Protein AF-A0A7D3Y318-F1 (afdb_monomer_lite)

Structure (mmCIF, N/CA/C/O backbone):
data_AF-A0A7D3Y318-F1
#
_entry.id   AF-A0A7D3Y318-F1
#
loop_
_atom_site.group_PDB
_atom_site.id
_atom_site.type_symbol
_atom_site.label_atom_id
_atom_site.label_alt_id
_atom_site.label_comp_id
_atom_site.label_asym_id
_atom_site.label_entity_id
_atom_site.label_seq_id
_atom_site.pdbx_PDB_ins_code
_atom_site.Cartn_x
_atom_site.Cartn_y
_atom_site.Cartn_z
_atom_site.occupancy
_atom_site.B_iso_or_equiv
_atom_site.auth_seq_id
_atom_site.auth_comp_id
_atom_site.auth_asym_id
_atom_site.auth_atom_id
_atom_site.pdbx_PDB_model_num
ATOM 1 N N . MET A 1 1 ? -8.837 -14.513 0.883 1.00 96.88 1 MET A N 1
ATOM 2 C CA . MET A 1 1 ? -8.078 -13.256 0.741 1.00 96.88 1 MET A CA 1
A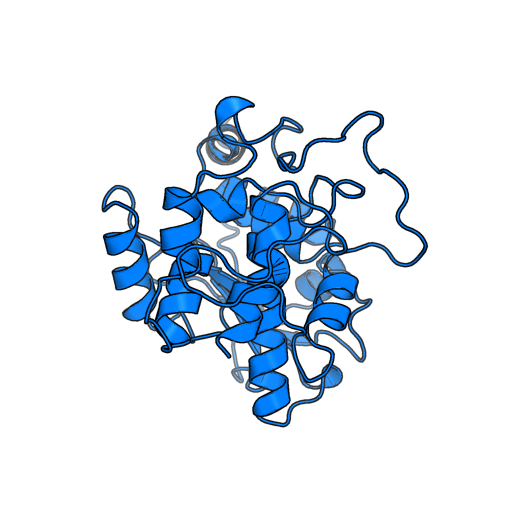TOM 3 C C . MET A 1 1 ? -8.676 -12.146 1.585 1.00 96.88 1 MET A C 1
ATOM 5 O O . MET A 1 1 ? -7.928 -11.521 2.311 1.00 96.88 1 MET A O 1
ATOM 9 N N . VAL A 1 2 ? -10.005 -11.992 1.604 1.00 96.69 2 VAL A N 1
ATOM 10 C CA . VAL A 1 2 ? -10.777 -11.035 2.431 1.00 96.69 2 VAL A CA 1
ATOM 11 C C . VAL A 1 2 ? -10.203 -10.719 3.826 1.00 96.69 2 VAL A C 1
ATOM 13 O O . VAL A 1 2 ? -10.153 -9.552 4.197 1.00 96.69 2 VAL A O 1
ATOM 16 N N . ALA A 1 3 ? -9.758 -11.724 4.593 1.00 95.50 3 ALA A N 1
ATOM 17 C CA . ALA A 1 3 ? -9.183 -11.515 5.927 1.00 95.50 3 ALA A CA 1
ATOM 18 C C . ALA A 1 3 ? -7.988 -10.540 5.933 1.00 95.50 3 ALA A C 1
ATOM 20 O O . ALA A 1 3 ? -7.907 -9.710 6.833 1.00 95.50 3 ALA A O 1
ATOM 21 N N . ALA A 1 4 ? -7.125 -10.569 4.908 1.00 97.75 4 ALA A N 1
ATOM 22 C CA . ALA A 1 4 ? -5.995 -9.646 4.777 1.00 97.75 4 ALA A CA 1
ATOM 23 C C . ALA A 1 4 ? -6.452 -8.178 4.760 1.00 97.75 4 ALA A C 1
ATOM 25 O O . ALA A 1 4 ? -5.876 -7.349 5.446 1.00 97.75 4 ALA A O 1
ATOM 26 N N . PHE A 1 5 ? -7.560 -7.861 4.091 1.00 98.06 5 PHE A N 1
ATOM 27 C CA . PHE A 1 5 ? -8.092 -6.494 4.007 1.00 98.06 5 PHE A CA 1
ATOM 28 C C . PHE A 1 5 ? -8.883 -6.050 5.245 1.00 98.06 5 PHE A C 1
ATOM 30 O O . PHE A 1 5 ? -9.341 -4.913 5.323 1.00 98.06 5 PHE A O 1
ATOM 37 N N . ARG A 1 6 ? -9.101 -6.953 6.209 1.00 96.75 6 ARG A N 1
ATOM 38 C CA . ARG A 1 6 ? -9.945 -6.705 7.387 1.00 96.75 6 ARG A CA 1
ATOM 39 C C . ARG A 1 6 ? -9.223 -6.930 8.719 1.00 96.75 6 ARG A C 1
ATOM 41 O O . ARG A 1 6 ? -9.821 -6.658 9.757 1.00 96.75 6 ARG A O 1
ATOM 48 N N . HIS A 1 7 ? -7.979 -7.412 8.718 1.00 96.31 7 HIS A N 1
ATOM 49 C CA . HIS A 1 7 ? -7.256 -7.819 9.934 1.00 96.31 7 HIS A CA 1
ATOM 50 C C . HIS A 1 7 ? -6.818 -6.659 10.843 1.00 96.31 7 HIS A C 1
ATOM 52 O O . HIS A 1 7 ? -6.656 -6.850 12.043 1.00 96.31 7 HIS A O 1
ATOM 58 N N . ASP A 1 8 ? -6.680 -5.456 10.292 1.00 94.75 8 ASP A N 1
ATOM 59 C CA . ASP A 1 8 ? -6.097 -4.316 11.007 1.00 94.75 8 ASP A CA 1
ATOM 60 C C . ASP A 1 8 ? -7.016 -3.087 11.049 1.00 94.75 8 ASP A C 1
ATOM 62 O O . ASP A 1 8 ? -6.600 -1.967 11.349 1.00 94.75 8 ASP A O 1
ATOM 66 N N . VAL A 1 9 ? -8.317 -3.292 10.826 1.00 95.19 9 VAL A N 1
ATOM 67 C CA . VAL A 1 9 ? -9.339 -2.228 10.851 1.00 95.19 9 VAL A CA 1
ATOM 68 C C . VAL A 1 9 ? -9.363 -1.482 12.191 1.00 95.19 9 VAL A C 1
ATOM 70 O O . VAL A 1 9 ? -9.680 -0.295 12.238 1.00 95.19 9 VAL A O 1
ATOM 73 N N . HIS A 1 10 ? -8.987 -2.135 13.293 1.00 93.38 10 HIS A N 1
ATOM 74 C CA . HIS A 1 10 ? -8.877 -1.489 14.603 1.00 93.38 10 HIS A CA 1
ATOM 75 C C . HIS A 1 10 ? -7.903 -0.297 14.630 1.00 93.38 10 HIS A C 1
ATOM 77 O O . HIS A 1 10 ? -8.136 0.639 15.400 1.00 93.38 10 HIS A O 1
ATOM 83 N N . LYS A 1 11 ? -6.873 -0.281 13.769 1.00 93.69 11 LYS A N 1
ATOM 84 C CA . LYS A 1 11 ? -5.912 0.829 13.660 1.00 93.69 11 LYS A CA 1
ATOM 85 C C . LYS A 1 11 ? -6.563 2.095 13.096 1.00 93.69 11 LYS A C 1
ATOM 87 O O . LYS A 1 11 ? -6.360 3.174 13.648 1.00 93.69 11 LYS A O 1
ATOM 92 N N . LEU A 1 12 ? -7.460 1.957 12.111 1.00 93.31 12 LEU A N 1
ATOM 93 C CA . LEU A 1 12 ? -8.287 3.066 11.596 1.00 93.31 12 LEU A CA 1
ATOM 94 C C . LEU A 1 12 ? -9.171 3.676 12.693 1.00 93.31 12 LEU A C 1
ATOM 96 O O . LEU A 1 12 ? -9.511 4.854 12.665 1.00 93.31 12 LEU A O 1
ATOM 100 N N . ARG A 1 13 ? -9.540 2.863 13.687 1.00 89.62 13 ARG A N 1
ATOM 101 C CA . ARG A 1 13 ? -10.408 3.241 14.807 1.00 89.62 13 ARG A CA 1
ATOM 102 C C . ARG A 1 13 ? -9.644 3.756 16.028 1.00 89.62 13 ARG A C 1
ATOM 104 O O . ARG A 1 13 ? -10.276 4.014 17.050 1.00 89.62 13 ARG A O 1
ATOM 111 N N . GLY A 1 14 ? -8.316 3.882 15.947 1.00 83.75 14 GLY A N 1
ATOM 112 C CA . GLY A 1 14 ? -7.469 4.322 17.061 1.00 83.75 14 GLY A CA 1
ATOM 113 C C . GLY A 1 14 ? -7.473 3.363 18.256 1.00 83.75 14 GLY A C 1
ATOM 114 O O . GLY A 1 14 ? -7.175 3.768 19.378 1.00 83.75 14 GLY A O 1
ATOM 115 N N . LYS A 1 15 ? -7.847 2.096 18.045 1.00 81.19 15 LYS A N 1
ATOM 116 C CA . LYS A 1 15 ? -7.910 1.078 19.099 1.00 81.19 15 LYS A CA 1
ATOM 117 C C . LYS A 1 15 ? -6.635 0.243 19.099 1.00 81.19 15 LYS A C 1
ATOM 119 O O . LYS A 1 15 ? -6.003 0.061 18.066 1.00 81.19 15 LYS A O 1
ATOM 124 N N . ARG A 1 16 ? -6.270 -0.302 20.262 1.00 80.94 16 ARG A N 1
ATOM 125 C CA . ARG A 1 16 ? -5.269 -1.378 20.363 1.00 80.94 16 ARG A CA 1
ATOM 126 C C . ARG A 1 16 ? -5.921 -2.712 20.023 1.00 80.94 16 ARG A C 1
ATOM 128 O O . ARG A 1 16 ? -7.110 -2.884 20.282 1.00 80.94 16 ARG A O 1
ATOM 135 N N . HIS A 1 17 ? -5.135 -3.676 19.549 1.00 78.38 17 HIS A N 1
ATOM 136 C CA . HIS A 1 17 ? -5.641 -4.998 19.172 1.00 78.38 17 HIS A CA 1
ATOM 137 C C . HIS A 1 17 ? -6.433 -5.692 20.299 1.00 78.38 17 HIS A C 1
ATOM 139 O O . HIS A 1 17 ? -7.527 -6.195 20.071 1.00 78.38 17 HIS A O 1
ATOM 145 N N . ALA A 1 18 ? -5.953 -5.633 21.548 1.00 78.31 18 ALA A N 1
ATOM 146 C CA . ALA A 1 18 ? -6.631 -6.238 22.705 1.00 78.31 18 ALA A CA 1
ATOM 147 C C . ALA A 1 18 ? -8.013 -5.629 23.027 1.00 78.31 18 ALA A C 1
ATOM 149 O O . ALA A 1 18 ? -8.815 -6.241 23.729 1.00 78.31 18 ALA A O 1
ATOM 150 N N . SER A 1 19 ? -8.291 -4.426 22.523 1.00 83.44 19 SER A N 1
ATOM 151 C CA . SER A 1 19 ? -9.555 -3.703 22.704 1.00 83.44 19 SER A CA 1
ATOM 152 C C . SER A 1 19 ? -10.283 -3.493 21.373 1.00 83.44 19 SER A C 1
ATOM 154 O O . SER A 1 19 ? -11.176 -2.650 21.286 1.00 83.44 19 SER A O 1
ATOM 156 N N . ALA A 1 20 ? -9.866 -4.209 20.324 1.00 86.75 20 ALA A N 1
ATOM 157 C CA . ALA A 1 20 ? -10.425 -4.095 18.991 1.00 86.75 20 ALA A CA 1
ATOM 158 C C . ALA A 1 20 ? -11.861 -4.621 18.948 1.00 86.75 20 ALA A C 1
ATOM 160 O O . ALA A 1 20 ? -12.178 -5.673 19.510 1.00 86.75 20 ALA A O 1
ATOM 161 N N . ASP A 1 21 ? -12.720 -3.916 18.214 1.00 88.38 21 ASP A N 1
ATOM 162 C CA . ASP A 1 21 ? -14.045 -4.436 17.904 1.00 88.38 21 ASP A CA 1
ATOM 163 C C . ASP A 1 21 ? -13.894 -5.662 17.000 1.00 88.38 21 ASP A C 1
ATOM 165 O O . ASP A 1 21 ? -13.126 -5.654 16.035 1.00 88.38 21 ASP A O 1
ATOM 169 N N . ARG A 1 22 ? -14.639 -6.726 17.303 1.00 92.31 22 ARG A N 1
ATOM 170 C CA . ARG A 1 22 ? -14.673 -7.935 16.464 1.00 92.31 22 ARG A CA 1
ATOM 171 C C . ARG A 1 22 ? -15.520 -7.745 15.208 1.00 92.31 22 ARG A C 1
ATOM 173 O O . ARG A 1 22 ? -15.425 -8.540 14.275 1.00 92.31 22 ARG A O 1
ATOM 180 N N . GLU A 1 23 ? -16.347 -6.706 15.194 1.00 93.50 23 GLU A N 1
ATOM 181 C CA . GLU A 1 23 ? -17.271 -6.396 14.118 1.00 93.50 23 GLU A CA 1
ATOM 182 C C . GLU A 1 23 ? -17.344 -4.886 13.890 1.00 93.50 23 GLU A C 1
ATOM 184 O O . GLU A 1 23 ? -17.416 -4.109 14.841 1.00 93.50 23 GLU A O 1
ATOM 189 N N . VAL A 1 24 ? -17.338 -4.475 12.623 1.00 92.50 24 VAL A N 1
ATOM 190 C CA . VAL A 1 24 ? -17.576 -3.093 12.196 1.00 92.50 24 VAL A CA 1
ATOM 191 C C . VAL A 1 24 ? -18.532 -3.136 11.010 1.00 92.50 24 VAL A C 1
ATOM 193 O O . VAL A 1 24 ? -18.319 -3.903 10.077 1.00 92.50 24 VAL A O 1
ATOM 196 N N . CYS A 1 25 ? -19.600 -2.334 11.034 1.00 91.75 25 CYS A N 1
ATOM 197 C CA . CYS A 1 25 ? -20.604 -2.291 9.960 1.00 91.75 25 CYS A CA 1
ATOM 198 C C . CYS A 1 25 ? -21.229 -3.662 9.616 1.00 91.75 25 CYS A C 1
ATOM 200 O O . CYS A 1 25 ? -21.473 -3.937 8.442 1.00 91.75 25 CYS A O 1
ATOM 202 N N . GLY A 1 26 ? -21.462 -4.539 10.600 1.00 92.00 26 GLY A N 1
ATOM 203 C CA . GLY A 1 26 ? -21.991 -5.886 10.335 1.00 92.00 26 GLY A CA 1
ATOM 204 C C . GLY A 1 26 ? -20.948 -6.886 9.816 1.00 92.00 26 GLY A C 1
ATOM 205 O O . GLY A 1 26 ? -21.291 -8.007 9.448 1.00 92.00 26 GLY A O 1
ATOM 206 N N . VAL A 1 27 ? -19.675 -6.485 9.724 1.00 94.44 27 VAL A N 1
ATOM 207 C CA . VAL A 1 27 ? -18.591 -7.275 9.131 1.00 94.44 27 VAL A CA 1
ATOM 208 C C . VAL A 1 27 ? -17.598 -7.687 10.200 1.00 94.44 27 VAL A C 1
ATOM 210 O O . VAL A 1 27 ? -17.057 -6.837 10.906 1.00 94.44 27 VAL A O 1
ATOM 213 N N . ARG A 1 28 ? -17.292 -8.987 10.276 1.00 94.69 28 ARG A N 1
ATOM 214 C CA . ARG A 1 28 ? -16.197 -9.476 11.120 1.00 94.69 28 ARG A CA 1
ATOM 215 C C . ARG A 1 28 ? -14.862 -8.923 10.632 1.00 94.69 28 ARG A C 1
ATOM 217 O O . ARG A 1 28 ? -14.514 -9.060 9.458 1.00 94.69 28 ARG A O 1
ATOM 224 N N . VAL A 1 29 ? -14.120 -8.332 11.555 1.00 95.75 29 VAL A N 1
ATOM 225 C CA . VAL A 1 29 ? -12.821 -7.697 11.318 1.00 95.75 29 VAL A CA 1
ATOM 226 C C . VAL A 1 29 ? -11.824 -8.151 12.380 1.00 95.75 29 VAL A C 1
ATOM 228 O O . VAL A 1 29 ? -12.182 -8.834 13.339 1.00 95.75 29 VAL A O 1
ATOM 231 N N . ASN A 1 30 ? -10.562 -7.777 12.203 1.00 94.88 30 ASN A N 1
ATOM 232 C CA . ASN A 1 30 ? -9.472 -8.052 13.134 1.00 94.88 30 ASN A CA 1
ATOM 233 C C . ASN A 1 30 ? -9.214 -9.543 13.390 1.00 94.88 30 ASN A C 1
ATOM 235 O O . ASN A 1 30 ? -8.791 -9.946 14.470 1.00 94.88 30 ASN A O 1
ATOM 239 N N . GLN A 1 31 ? -9.487 -10.374 12.383 1.00 92.69 31 GLN A N 1
ATOM 240 C CA . GLN A 1 31 ? -9.166 -11.797 12.410 1.00 92.69 31 GLN A CA 1
ATOM 241 C C . GLN A 1 31 ? -7.710 -12.013 11.999 1.00 92.69 31 GLN A C 1
ATOM 243 O O . GLN A 1 31 ? -7.214 -11.325 11.108 1.00 92.69 31 GLN A O 1
ATOM 248 N N . SER A 1 32 ? -7.057 -13.008 12.597 1.00 93.75 32 SER A N 1
ATOM 249 C CA . SER A 1 32 ? -5.697 -13.395 12.226 1.00 93.75 32 SER A CA 1
ATOM 250 C C . SER A 1 32 ? -5.594 -13.740 10.740 1.00 93.75 32 SER A C 1
ATOM 252 O O . SER A 1 32 ? -6.458 -14.425 10.179 1.00 93.75 32 SER A O 1
ATOM 254 N N . VAL A 1 33 ? -4.509 -13.294 10.114 1.00 97.12 33 VAL A N 1
ATOM 255 C CA . VAL A 1 33 ? -4.196 -13.621 8.723 1.00 97.12 33 VAL A CA 1
ATOM 256 C C . VAL A 1 33 ? -3.426 -14.949 8.676 1.00 97.12 33 VAL A C 1
ATOM 258 O O . VAL A 1 33 ? -2.463 -15.114 9.424 1.00 97.12 33 VAL A O 1
ATOM 261 N N . PRO A 1 34 ? -3.827 -15.920 7.832 1.00 95.75 34 PRO A N 1
ATOM 262 C CA . PRO A 1 34 ? -3.117 -17.194 7.706 1.00 95.75 34 PRO A CA 1
ATOM 263 C C . PRO A 1 34 ? -1.683 -17.060 7.171 1.00 95.75 34 PRO A C 1
ATOM 265 O O . PRO A 1 34 ? -1.292 -16.020 6.645 1.00 95.75 34 PRO A O 1
ATOM 268 N N . CYS A 1 35 ? -0.935 -18.168 7.234 1.00 95.81 35 CYS A N 1
ATOM 269 C CA . CYS A 1 35 ? 0.367 -18.341 6.573 1.00 95.81 35 CYS A CA 1
ATOM 270 C C . CYS A 1 35 ? 1.473 -17.372 7.033 1.00 95.81 35 CYS A C 1
ATOM 272 O O . CYS A 1 35 ? 2.457 -17.216 6.327 1.00 95.81 35 CYS A O 1
ATOM 274 N N . GLY A 1 36 ? 1.319 -16.703 8.182 1.00 96.00 36 GLY A N 1
ATOM 275 C CA . GLY A 1 36 ? 2.330 -15.773 8.703 1.00 96.00 36 GLY A CA 1
ATOM 276 C C . GLY A 1 36 ? 2.449 -14.446 7.941 1.00 96.00 36 GLY A C 1
ATOM 277 O O . GLY A 1 36 ? 3.270 -13.617 8.316 1.00 96.00 36 GLY A O 1
ATOM 278 N N . ALA A 1 37 ? 1.600 -14.202 6.933 1.00 97.56 37 ALA A N 1
ATOM 279 C CA . ALA A 1 37 ? 1.716 -13.057 6.025 1.00 97.56 37 ALA A CA 1
ATOM 280 C C . ALA A 1 37 ? 1.702 -11.688 6.732 1.00 97.56 37 ALA A C 1
ATOM 282 O O . ALA A 1 37 ? 2.412 -10.778 6.317 1.00 97.56 37 ALA A O 1
ATOM 283 N N . ASP A 1 38 ? 0.922 -11.544 7.808 1.00 97.25 38 ASP A N 1
ATOM 284 C CA . ASP A 1 38 ? 0.904 -10.323 8.631 1.00 97.25 38 ASP A CA 1
ATOM 285 C C . ASP A 1 38 ? 2.247 -10.077 9.339 1.00 97.25 38 ASP A C 1
ATOM 287 O O . ASP A 1 38 ? 2.802 -8.980 9.288 1.00 97.25 38 ASP A O 1
ATOM 291 N N . GLY A 1 39 ? 2.831 -11.131 9.917 1.00 95.31 39 GLY A N 1
ATOM 292 C CA . GLY A 1 39 ? 4.139 -11.059 10.566 1.00 95.31 39 GLY A CA 1
ATOM 293 C C . GLY A 1 39 ? 5.252 -10.680 9.590 1.00 95.31 39 GLY A C 1
ATOM 294 O O . GLY A 1 39 ? 6.026 -9.766 9.868 1.00 95.31 39 GLY A O 1
ATOM 295 N N . ASP A 1 40 ? 5.296 -11.320 8.423 1.00 96.38 40 ASP A N 1
ATOM 296 C CA . ASP A 1 40 ? 6.312 -11.032 7.405 1.00 96.38 40 ASP A CA 1
ATOM 297 C C . ASP A 1 40 ? 6.172 -9.609 6.836 1.00 96.38 40 ASP A C 1
ATOM 299 O O . ASP A 1 40 ? 7.172 -8.906 6.666 1.00 96.38 40 ASP A O 1
ATOM 303 N N . ALA A 1 41 ? 4.943 -9.130 6.608 1.00 96.19 41 ALA A N 1
ATOM 304 C CA . ALA A 1 41 ? 4.698 -7.749 6.183 1.00 96.19 41 ALA A CA 1
ATOM 305 C C . ALA A 1 41 ? 5.108 -6.723 7.252 1.00 96.19 41 ALA A C 1
ATOM 307 O O . ALA A 1 41 ? 5.659 -5.666 6.918 1.00 96.19 41 ALA A O 1
ATOM 308 N N . ALA A 1 42 ? 4.889 -7.040 8.532 1.00 93.75 42 ALA A N 1
ATOM 309 C CA . ALA A 1 42 ? 5.343 -6.206 9.636 1.00 93.75 42 ALA A CA 1
ATOM 310 C C . ALA A 1 42 ? 6.877 -6.120 9.668 1.00 93.75 42 ALA A C 1
ATOM 312 O O . ALA A 1 42 ? 7.415 -5.028 9.843 1.00 93.75 42 ALA A O 1
ATOM 313 N N . VAL A 1 43 ? 7.592 -7.227 9.431 1.00 93.62 43 VAL A N 1
ATOM 314 C CA . VAL A 1 43 ? 9.066 -7.229 9.351 1.00 93.62 43 VAL A CA 1
ATOM 315 C C . VAL A 1 43 ? 9.570 -6.435 8.135 1.00 93.62 43 VAL A C 1
ATOM 317 O O . VAL A 1 43 ? 10.529 -5.680 8.272 1.00 93.62 43 VAL A O 1
ATOM 320 N N . LEU A 1 44 ? 8.891 -6.495 6.983 1.00 93.62 44 LEU A N 1
ATOM 321 C CA . LEU A 1 44 ? 9.213 -5.646 5.819 1.00 93.62 44 LEU A CA 1
ATOM 322 C C . LEU A 1 44 ? 9.044 -4.141 6.100 1.00 93.62 44 LEU A C 1
ATOM 324 O O . LEU A 1 44 ? 9.691 -3.294 5.474 1.00 93.62 44 LEU A O 1
ATOM 328 N N . SER A 1 45 ? 8.130 -3.788 7.003 1.00 88.69 45 SER A N 1
ATOM 329 C CA . SER A 1 45 ? 7.740 -2.400 7.266 1.00 88.69 45 SER A CA 1
ATOM 330 C C . SER A 1 45 ? 8.394 -1.788 8.500 1.00 88.69 45 SER A C 1
ATOM 332 O O . SER A 1 45 ? 8.370 -0.561 8.641 1.00 88.69 45 SER A O 1
ATOM 334 N N . ARG A 1 46 ? 8.982 -2.592 9.386 1.00 84.06 46 ARG A N 1
ATOM 335 C CA . ARG A 1 46 ? 9.489 -2.137 10.684 1.00 84.06 46 ARG A CA 1
ATOM 336 C C . ARG A 1 46 ? 10.972 -2.483 10.857 1.00 84.06 46 ARG A C 1
ATOM 338 O O . ARG A 1 46 ? 11.424 -3.513 10.368 1.00 84.06 46 ARG A O 1
ATOM 345 N N . PRO A 1 47 ? 11.750 -1.644 11.563 1.00 69.56 47 PRO A N 1
ATOM 346 C CA . PRO A 1 47 ? 13.096 -2.013 11.986 1.00 69.56 47 PRO A CA 1
ATOM 347 C C . PRO A 1 47 ? 13.082 -3.292 12.835 1.00 69.56 47 PRO A C 1
ATOM 349 O O . PRO A 1 47 ? 12.133 -3.539 13.577 1.00 69.56 47 PRO A O 1
ATOM 352 N N . SER A 1 48 ? 14.154 -4.079 12.761 1.00 64.12 48 SER A N 1
ATOM 353 C CA . SER A 1 48 ? 14.370 -5.215 13.661 1.00 64.12 48 SER A CA 1
ATOM 354 C C . SER A 1 48 ? 14.562 -4.747 15.107 1.00 64.12 48 SER A C 1
ATOM 356 O O . SER A 1 48 ? 15.294 -3.783 15.330 1.00 64.12 48 SER A O 1
ATOM 358 N N . GLY A 1 49 ? 14.013 -5.488 16.072 1.00 61.91 49 GLY A N 1
ATOM 359 C CA . GLY A 1 49 ? 14.163 -5.221 17.508 1.00 61.91 49 GLY A CA 1
ATOM 360 C C . GLY A 1 49 ? 12.872 -4.732 18.167 1.00 61.91 49 GLY A C 1
ATOM 361 O O . GLY A 1 49 ? 11.811 -4.720 17.542 1.00 61.91 49 GLY A O 1
ATOM 362 N N . GLU A 1 50 ? 12.963 -4.357 19.444 1.00 58.09 50 GLU A N 1
ATOM 363 C CA . GLU A 1 50 ? 11.841 -3.750 20.165 1.00 58.09 50 GLU A CA 1
ATOM 364 C C . GLU A 1 50 ? 11.477 -2.392 19.537 1.00 58.09 50 GLU A C 1
ATOM 366 O O . GLU A 1 50 ? 12.380 -1.616 19.208 1.00 58.09 50 GLU A O 1
ATOM 371 N N . PRO A 1 51 ? 10.183 -2.072 19.349 1.00 66.31 51 PRO A N 1
ATOM 372 C CA . PRO A 1 51 ? 9.781 -0.795 18.774 1.00 66.31 51 PRO A CA 1
ATOM 373 C C . PRO A 1 51 ? 10.192 0.385 19.667 1.00 66.31 51 PRO A C 1
ATOM 375 O O . PRO A 1 51 ? 9.556 0.669 20.682 1.00 66.31 51 PRO A O 1
ATOM 378 N N . GLU A 1 52 ? 11.223 1.121 19.260 1.00 63.81 52 GLU A N 1
ATOM 379 C CA . GLU A 1 52 ? 11.551 2.423 19.839 1.00 63.81 52 GLU A CA 1
ATOM 380 C C . GLU A 1 52 ? 10.769 3.525 19.118 1.00 63.81 52 GLU A C 1
ATOM 382 O O . GLU A 1 52 ? 10.645 3.526 17.891 1.00 63.81 52 GLU A O 1
ATOM 387 N N . GLN A 1 53 ? 10.216 4.470 19.881 1.00 72.94 53 GLN A N 1
ATOM 388 C CA . GLN A 1 53 ? 9.478 5.592 19.312 1.00 72.94 53 GLN A CA 1
ATOM 389 C C . GLN A 1 53 ? 10.435 6.479 18.505 1.00 72.94 53 GLN A C 1
ATOM 391 O O . GLN A 1 53 ? 11.283 7.163 19.074 1.00 72.94 53 GLN A O 1
ATOM 396 N N . THR A 1 54 ? 10.286 6.499 17.179 1.00 76.25 54 THR A N 1
ATOM 397 C CA . THR A 1 54 ? 11.226 7.218 16.302 1.00 76.25 54 THR A CA 1
ATOM 398 C C . THR A 1 54 ? 10.999 8.728 16.272 1.00 76.25 54 THR A C 1
ATOM 400 O O . THR A 1 54 ? 11.884 9.472 15.856 1.00 76.25 54 THR A O 1
ATOM 403 N N . VAL A 1 55 ? 9.836 9.196 16.741 1.00 77.94 55 VAL A N 1
ATOM 404 C CA . VAL A 1 55 ? 9.519 10.620 16.910 1.00 77.94 55 VAL A CA 1
ATOM 405 C C . VAL A 1 55 ? 8.936 10.842 18.298 1.00 77.94 55 VAL A C 1
ATOM 407 O O . VAL A 1 55 ? 7.813 10.422 18.587 1.00 77.94 55 VAL A O 1
ATOM 410 N N . ALA A 1 56 ? 9.701 11.515 19.158 1.00 78.12 56 ALA A N 1
ATOM 411 C CA . ALA A 1 56 ? 9.284 11.818 20.522 1.00 78.12 56 ALA A CA 1
ATOM 412 C C . ALA A 1 56 ? 7.923 12.533 20.541 1.00 78.12 56 ALA A C 1
ATOM 414 O O . ALA A 1 56 ? 7.669 13.438 19.747 1.00 78.12 56 ALA A O 1
ATOM 415 N N . ASN A 1 57 ? 7.056 12.135 21.474 1.00 77.31 57 ASN A N 1
ATOM 416 C CA . ASN A 1 57 ? 5.715 12.695 21.689 1.00 77.31 57 ASN A CA 1
ATOM 417 C C . ASN A 1 57 ? 4.699 12.465 20.553 1.00 77.31 57 ASN A C 1
ATOM 419 O O . ASN A 1 57 ? 3.554 12.902 20.673 1.00 77.31 57 ASN A O 1
ATOM 423 N N . HIS A 1 58 ? 5.050 11.736 19.486 1.00 83.25 58 HIS A N 1
ATOM 424 C CA . HIS A 1 58 ? 4.068 11.330 18.487 1.00 83.25 58 HIS A CA 1
ATOM 425 C C . HIS A 1 58 ? 3.238 10.148 18.999 1.00 83.25 58 HIS A C 1
ATOM 427 O O . HIS A 1 58 ? 3.691 9.005 18.992 1.00 83.25 58 HIS A O 1
ATOM 433 N N . VAL A 1 59 ? 2.002 10.416 19.419 1.00 84.06 59 VAL A N 1
ATOM 434 C CA . VAL A 1 59 ? 1.076 9.400 19.960 1.00 84.06 59 VAL A CA 1
ATOM 435 C C . VAL A 1 59 ? -0.184 9.208 19.109 1.00 84.06 59 VAL A C 1
ATOM 437 O O . VAL A 1 59 ? -1.069 8.439 19.475 1.00 84.06 59 VAL A O 1
ATOM 440 N N . SER A 1 60 ? -0.272 9.904 17.972 1.00 88.19 60 SER A N 1
ATOM 441 C CA . SER A 1 60 ? -1.425 9.842 17.071 1.00 88.19 60 SER A CA 1
ATOM 442 C C . SER A 1 60 ? -1.383 8.597 16.168 1.00 88.19 60 SER A C 1
ATOM 444 O O . SER A 1 60 ? -0.302 8.187 15.746 1.00 88.19 60 SER A O 1
ATOM 446 N N . PRO A 1 61 ? -2.534 8.005 15.803 1.00 91.38 61 PRO A N 1
ATOM 447 C CA . PRO A 1 61 ? -2.633 7.054 14.691 1.00 91.38 61 PRO A CA 1
ATOM 448 C C . PRO A 1 61 ? -2.421 7.702 13.313 1.00 91.38 61 PRO A C 1
ATOM 450 O O . PRO A 1 61 ? -2.202 6.995 12.331 1.00 91.38 61 PRO A O 1
ATOM 453 N N . ALA A 1 62 ? -2.496 9.033 13.223 1.00 93.50 62 ALA A N 1
ATOM 454 C CA . ALA A 1 62 ? -2.207 9.757 11.993 1.00 93.50 62 ALA A CA 1
ATOM 455 C C . ALA A 1 62 ? -0.738 9.567 11.592 1.00 93.50 62 ALA A C 1
ATOM 457 O O . ALA A 1 62 ? 0.160 9.567 12.434 1.00 93.50 62 ALA A O 1
ATOM 458 N N . ARG A 1 63 ? -0.479 9.396 10.301 1.00 94.69 63 ARG A N 1
ATOM 459 C CA . ARG A 1 63 ? 0.872 9.258 9.760 1.00 94.69 63 ARG A CA 1
ATOM 460 C C . ARG A 1 63 ? 1.563 10.619 9.643 1.00 94.69 63 ARG A C 1
ATOM 462 O O . ARG A 1 63 ? 0.916 11.633 9.382 1.00 94.69 63 ARG A O 1
ATOM 469 N N . LEU A 1 64 ? 2.888 10.622 9.750 1.00 94.75 64 LEU A N 1
ATOM 470 C CA . LEU A 1 64 ? 3.733 11.729 9.307 1.00 94.75 64 LEU A CA 1
ATOM 471 C C . LEU A 1 64 ? 4.163 11.534 7.848 1.00 94.75 64 LEU A C 1
ATOM 473 O O . LEU A 1 64 ? 4.596 10.448 7.445 1.00 94.75 64 LEU A O 1
ATOM 477 N N . SER A 1 65 ? 4.098 12.594 7.043 1.00 94.12 65 SER A N 1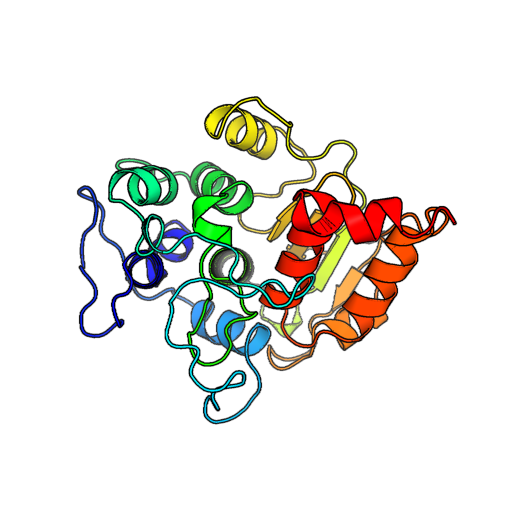
ATOM 478 C CA . SER A 1 65 ? 4.674 12.563 5.699 1.00 94.12 65 SER A CA 1
ATOM 479 C C . SER A 1 65 ? 6.195 12.559 5.771 1.00 94.12 65 SER A C 1
ATOM 481 O O . SER A 1 65 ? 6.789 13.388 6.454 1.00 94.12 65 SER A O 1
ATOM 483 N N . LEU A 1 66 ? 6.844 11.673 5.013 1.00 92.56 66 LEU A N 1
ATOM 484 C CA . LEU A 1 66 ? 8.296 11.737 4.839 1.00 92.56 66 LEU A CA 1
ATOM 485 C C . LEU A 1 66 ? 8.712 12.945 3.976 1.00 92.56 66 LEU A C 1
ATOM 487 O O . LEU A 1 66 ? 9.860 13.372 4.036 1.00 92.56 66 LEU A O 1
ATOM 491 N N . VAL A 1 67 ? 7.784 13.511 3.193 1.00 93.00 67 VAL A N 1
ATOM 492 C CA . VAL A 1 67 ? 8.034 14.681 2.339 1.00 93.00 67 VAL A CA 1
ATOM 493 C C . VAL A 1 67 ? 8.116 15.960 3.170 1.00 93.00 67 VAL A C 1
ATOM 495 O O . VAL A 1 67 ? 9.031 16.756 2.982 1.00 93.00 67 VAL A O 1
ATOM 498 N N . THR A 1 68 ? 7.167 16.164 4.087 1.00 91.19 68 THR A N 1
ATOM 499 C CA . THR A 1 68 ? 7.033 17.424 4.841 1.00 91.19 68 THR A CA 1
ATOM 500 C C . THR A 1 68 ? 7.396 17.303 6.319 1.00 91.19 68 THR A C 1
ATOM 502 O O . THR A 1 68 ? 7.598 18.315 6.982 1.00 91.19 68 THR A O 1
ATOM 505 N N . GLY A 1 69 ? 7.440 16.085 6.864 1.00 90.62 69 GLY A N 1
ATOM 506 C CA . GLY A 1 69 ? 7.557 15.827 8.301 1.00 90.62 69 GLY A CA 1
ATOM 507 C C . GLY A 1 69 ? 6.278 16.101 9.101 1.00 90.62 69 GLY A C 1
ATOM 508 O O . GLY A 1 69 ? 6.264 15.849 10.303 1.00 90.62 69 GLY A O 1
ATOM 509 N N . ALA A 1 70 ? 5.213 16.598 8.464 1.00 91.50 70 ALA A N 1
ATOM 510 C CA . ALA A 1 70 ? 3.965 16.970 9.123 1.00 91.50 70 ALA A CA 1
ATOM 511 C C . ALA A 1 70 ? 2.954 15.816 9.153 1.00 91.50 70 ALA A C 1
ATOM 513 O O . ALA A 1 70 ? 2.993 14.910 8.314 1.00 91.50 70 ALA A O 1
ATOM 514 N N . THR A 1 71 ? 2.022 15.879 10.104 1.00 92.12 71 THR A N 1
ATOM 515 C CA . THR A 1 71 ? 0.854 14.995 10.152 1.00 92.12 71 THR A CA 1
ATOM 516 C C . THR A 1 71 ? 0.006 15.180 8.899 1.00 92.12 71 THR A C 1
ATOM 518 O O . THR A 1 71 ? -0.275 16.308 8.506 1.00 92.12 71 THR A O 1
ATOM 521 N N . VAL A 1 72 ? -0.392 14.075 8.265 1.00 91.94 72 VAL A N 1
ATOM 522 C CA . VAL A 1 72 ? -1.105 14.107 6.972 1.00 91.94 72 VAL A CA 1
ATOM 523 C C . VAL A 1 72 ? -2.621 14.247 7.082 1.00 91.94 72 VAL A C 1
ATOM 525 O O . VAL A 1 72 ? -3.285 14.364 6.057 1.00 91.94 72 VAL A O 1
ATOM 528 N N . ALA A 1 73 ? -3.161 14.171 8.295 1.00 90.56 73 ALA A N 1
ATOM 529 C CA . ALA A 1 73 ? -4.589 14.207 8.568 1.00 90.56 73 ALA A CA 1
ATOM 530 C C . ALA A 1 73 ? -4.890 15.215 9.672 1.00 90.56 73 ALA A C 1
ATOM 532 O O . ALA A 1 73 ? -4.118 15.346 10.632 1.00 90.56 73 ALA A O 1
ATOM 533 N N . ASP A 1 74 ? -6.031 15.881 9.549 1.00 89.31 74 ASP A N 1
ATOM 534 C CA . ASP A 1 74 ? -6.505 16.787 10.582 1.00 89.31 74 ASP A CA 1
ATOM 535 C C . ASP A 1 74 ? -6.970 15.999 11.818 1.00 89.31 74 ASP A C 1
ATOM 537 O O . ASP A 1 74 ? -7.435 14.860 11.702 1.00 89.31 74 ASP A O 1
ATOM 541 N N . PRO A 1 75 ? -6.918 16.588 13.030 1.00 84.06 75 PRO A N 1
ATOM 542 C CA . PRO A 1 75 ? -7.343 15.902 14.252 1.00 84.06 75 PRO A CA 1
ATOM 543 C C . PRO A 1 75 ? -8.785 15.369 14.215 1.00 84.06 75 PRO A C 1
ATOM 545 O O . PRO A 1 75 ? -9.093 14.406 14.907 1.00 84.06 75 PRO A O 1
ATOM 548 N N . GLY A 1 76 ? -9.670 15.981 13.418 1.00 86.25 76 GLY A N 1
ATOM 549 C CA . GLY A 1 76 ? -11.059 15.538 13.249 1.00 86.25 76 GLY A CA 1
ATOM 550 C C . GLY A 1 76 ? -11.234 14.308 12.350 1.00 86.25 76 GLY A C 1
ATOM 551 O O . GLY A 1 76 ? -12.298 13.697 12.370 1.00 86.25 76 GLY A O 1
ATOM 552 N N . GLU A 1 77 ? -10.209 13.928 11.585 1.00 89.25 77 GLU A N 1
ATOM 553 C CA . GLU A 1 77 ? -10.237 12.782 10.664 1.00 89.25 77 GLU A CA 1
ATOM 554 C C . GLU A 1 77 ? -9.693 11.492 11.304 1.00 89.25 77 GLU A C 1
ATOM 556 O O . GLU A 1 77 ? -9.705 10.424 10.683 1.00 89.25 77 GLU A O 1
ATOM 561 N N . VAL A 1 78 ? -9.185 11.584 12.540 1.00 89.50 78 VAL A N 1
ATOM 562 C CA . VAL A 1 78 ? -8.541 10.482 13.261 1.00 89.50 78 VAL A CA 1
ATOM 563 C C . VAL A 1 78 ? -9.140 10.361 14.668 1.00 89.50 78 VAL A C 1
ATOM 565 O O . VAL A 1 78 ? -8.962 11.260 15.487 1.00 89.50 78 VAL A O 1
ATOM 568 N N . PRO A 1 79 ? -9.802 9.238 15.008 1.00 92.56 79 PRO A N 1
ATOM 569 C CA . PRO A 1 79 ? -9.968 8.019 14.209 1.00 92.56 79 PRO A CA 1
ATOM 570 C C . PRO A 1 79 ? -10.948 8.178 13.035 1.00 92.56 79 PRO A C 1
ATOM 572 O O . PRO A 1 79 ? -11.820 9.041 13.057 1.00 92.56 79 PRO A O 1
ATOM 575 N N . ALA A 1 80 ? -10.843 7.285 12.048 1.00 93.69 80 ALA A N 1
ATOM 576 C CA . ALA A 1 80 ? -11.724 7.269 10.883 1.00 93.69 80 ALA A CA 1
ATOM 577 C C . ALA A 1 80 ? -13.194 7.081 11.289 1.00 93.69 80 ALA A C 1
ATOM 579 O O . ALA A 1 80 ? -13.524 6.291 12.194 1.00 93.69 80 ALA A O 1
ATOM 580 N N . SER A 1 81 ? -14.092 7.758 10.569 1.00 93.19 81 SER A N 1
ATOM 581 C CA . SER A 1 81 ? -15.529 7.619 10.782 1.00 93.19 81 SER A CA 1
ATOM 582 C C . SER A 1 81 ? -16.009 6.203 10.436 1.00 93.19 81 SER A C 1
ATOM 584 O O . SER A 1 81 ? -15.306 5.394 9.829 1.00 93.19 81 SER A O 1
ATOM 586 N N . VAL A 1 82 ? -17.223 5.849 10.867 1.00 91.44 82 VAL A N 1
ATOM 587 C CA . VAL A 1 82 ? -17.810 4.543 10.508 1.00 91.44 82 VAL A CA 1
ATOM 588 C C . VAL A 1 82 ? -18.028 4.439 8.995 1.00 91.44 82 VAL A C 1
ATOM 590 O O . VAL A 1 82 ? -17.864 3.355 8.441 1.00 91.44 82 VAL A O 1
ATOM 593 N N . GLU A 1 83 ? -18.357 5.551 8.336 1.00 91.25 83 GLU A N 1
ATOM 594 C CA . GLU A 1 83 ? -18.596 5.586 6.892 1.00 91.25 83 GLU A CA 1
ATOM 595 C C . GLU A 1 83 ? -17.292 5.413 6.103 1.00 91.25 83 GLU A C 1
ATOM 597 O O . GLU A 1 83 ? -17.233 4.577 5.205 1.00 91.25 83 GLU A O 1
ATOM 602 N N . ASP A 1 84 ? -16.210 6.069 6.532 1.00 92.62 84 ASP A N 1
ATOM 603 C CA . ASP A 1 84 ? -14.878 5.886 5.935 1.00 92.62 84 ASP A CA 1
ATOM 604 C C . ASP A 1 84 ? -14.431 4.417 5.988 1.00 92.62 84 ASP A C 1
ATOM 606 O O . ASP A 1 84 ? -13.938 3.844 5.015 1.00 92.62 84 ASP A O 1
ATOM 610 N N . VAL A 1 85 ? -14.637 3.768 7.139 1.00 94.31 85 VAL A N 1
ATOM 611 C CA . VAL A 1 85 ? -14.292 2.351 7.311 1.00 94.31 85 VAL A CA 1
ATOM 612 C C . VAL A 1 85 ? -15.229 1.447 6.510 1.00 94.31 85 VAL A C 1
ATOM 614 O O . VAL A 1 85 ? -14.793 0.402 6.022 1.00 94.31 85 VAL A O 1
ATOM 617 N N . ARG A 1 86 ? -16.505 1.827 6.344 1.00 94.38 86 ARG A N 1
ATOM 618 C CA . ARG A 1 86 ? -17.491 1.057 5.575 1.00 94.38 86 ARG A CA 1
ATOM 619 C C . ARG A 1 86 ? -17.047 0.860 4.127 1.00 94.38 86 ARG A C 1
ATOM 621 O O . ARG A 1 86 ? -17.213 -0.255 3.635 1.00 94.38 86 ARG A O 1
ATOM 628 N N . GLY A 1 87 ? -16.457 1.873 3.486 1.00 91.81 87 GLY A N 1
ATOM 629 C CA . GLY A 1 87 ? -15.917 1.755 2.125 1.00 91.81 87 GLY A CA 1
ATOM 630 C C . GLY A 1 87 ? -14.847 0.663 2.010 1.00 91.81 87 GLY A C 1
ATOM 631 O O . GLY A 1 87 ? -14.945 -0.224 1.165 1.00 91.81 87 GLY A O 1
ATOM 632 N N . LEU A 1 88 ? -13.899 0.647 2.954 1.00 94.44 88 LEU A N 1
ATOM 633 C CA . LEU A 1 88 ? -12.783 -0.307 2.990 1.00 94.44 88 LEU A CA 1
ATOM 634 C C . LEU A 1 88 ? -13.201 -1.742 3.333 1.00 94.44 88 LEU A C 1
ATOM 636 O O . LEU A 1 88 ? -12.690 -2.700 2.751 1.00 94.44 88 LEU A O 1
ATOM 640 N N . VAL A 1 89 ? -14.107 -1.924 4.302 1.00 94.75 89 VAL A N 1
ATOM 641 C CA . VAL A 1 89 ? -14.550 -3.276 4.694 1.00 94.75 89 VAL A CA 1
ATOM 642 C C . VAL A 1 89 ? -15.638 -3.818 3.776 1.00 94.75 89 VAL A C 1
ATOM 644 O O . VAL A 1 89 ? -15.770 -5.039 3.684 1.00 94.75 89 VAL A O 1
ATOM 647 N N . ARG A 1 90 ? -16.399 -2.927 3.126 1.00 94.38 90 ARG A N 1
ATOM 648 C CA . ARG A 1 90 ? -17.484 -3.176 2.167 1.00 94.38 90 ARG A CA 1
ATOM 649 C C . ARG A 1 90 ? -18.401 -4.339 2.582 1.00 94.38 90 ARG A C 1
ATOM 651 O O . ARG A 1 90 ? -18.202 -5.471 2.127 1.00 94.38 90 ARG A O 1
ATOM 658 N N . PRO A 1 91 ? -19.391 -4.103 3.467 1.00 94.62 91 PRO A N 1
ATOM 659 C CA . PRO A 1 91 ? -20.297 -5.148 3.946 1.00 94.62 91 PRO A CA 1
ATOM 660 C C . PRO A 1 91 ? -20.945 -5.942 2.811 1.00 94.62 91 PRO A C 1
ATOM 662 O O . PRO A 1 91 ? -21.362 -5.380 1.805 1.00 94.62 91 PRO A O 1
ATOM 665 N N . GLY A 1 92 ? -20.983 -7.269 2.955 1.00 93.44 92 GLY A N 1
ATOM 666 C CA . GLY A 1 92 ? -21.483 -8.183 1.921 1.00 93.44 92 GLY A CA 1
ATOM 667 C C . GLY A 1 92 ? -20.502 -8.481 0.778 1.00 93.44 92 GLY A C 1
ATOM 668 O O . GLY A 1 92 ? -20.711 -9.448 0.051 1.00 93.44 92 GLY A O 1
ATOM 669 N N . CYS A 1 93 ? -19.398 -7.738 0.640 1.00 95.38 93 CYS A N 1
ATOM 670 C CA . CYS A 1 93 ? -18.379 -8.043 -0.362 1.00 95.38 93 CYS A CA 1
ATOM 671 C C . CYS A 1 93 ? -17.492 -9.209 0.089 1.00 95.38 93 CYS A C 1
ATOM 673 O O . CYS A 1 93 ? -16.933 -9.206 1.194 1.00 95.38 93 CYS A O 1
ATOM 675 N N . SER A 1 94 ? -17.352 -10.201 -0.788 1.00 95.00 94 SER A N 1
ATOM 676 C CA . SER A 1 94 ? -16.417 -11.321 -0.642 1.00 95.00 94 SER A CA 1
ATOM 677 C C . SER A 1 94 ? -15.382 -11.385 -1.767 1.00 95.00 94 SER A C 1
ATOM 679 O O . SER A 1 94 ? -14.481 -12.220 -1.693 1.00 95.00 94 SER A O 1
ATOM 681 N N . ASP A 1 95 ? -15.475 -10.487 -2.753 1.00 97.69 95 ASP A N 1
ATOM 682 C CA . ASP A 1 95 ? -14.544 -10.396 -3.872 1.00 97.69 95 ASP A CA 1
ATOM 683 C C . ASP A 1 95 ? -13.212 -9.759 -3.426 1.00 97.69 95 ASP A C 1
ATOM 685 O O . ASP A 1 95 ? -13.178 -8.580 -3.048 1.00 97.69 95 ASP A O 1
ATOM 689 N N . PRO A 1 96 ? -12.099 -10.515 -3.454 1.00 97.88 96 PRO A N 1
ATOM 690 C CA . PRO A 1 96 ? -10.788 -9.986 -3.116 1.00 97.88 96 PRO A CA 1
ATOM 691 C C . PRO A 1 96 ? -10.295 -8.901 -4.066 1.00 97.88 96 PRO A C 1
ATOM 693 O O . PRO A 1 96 ? -9.596 -8.009 -3.598 1.00 97.88 96 PRO A O 1
ATOM 696 N N . ALA A 1 97 ? -10.634 -8.966 -5.358 1.00 98.44 97 ALA A N 1
ATOM 697 C CA . ALA A 1 97 ? -10.187 -7.978 -6.335 1.00 98.44 97 ALA A CA 1
ATOM 698 C C . ALA A 1 97 ? -10.813 -6.616 -6.030 1.00 98.44 97 ALA A C 1
ATOM 700 O O . ALA A 1 97 ? -10.102 -5.617 -5.932 1.00 98.44 97 ALA A O 1
ATOM 701 N N . ARG A 1 98 ? -12.122 -6.588 -5.743 1.00 97.94 98 ARG A N 1
ATOM 702 C CA . ARG A 1 98 ? -12.790 -5.372 -5.273 1.00 97.94 98 ARG A CA 1
ATOM 703 C C . ARG A 1 98 ? -12.166 -4.827 -3.993 1.00 97.94 98 ARG A C 1
ATOM 705 O O . ARG A 1 98 ? -11.829 -3.652 -3.961 1.00 97.94 98 ARG A O 1
ATOM 712 N N . LEU A 1 99 ? -11.996 -5.644 -2.949 1.00 98.19 99 LEU A N 1
ATOM 713 C CA . LEU A 1 99 ? -11.410 -5.174 -1.680 1.00 98.19 99 LEU A CA 1
ATOM 714 C C . LEU A 1 99 ? -9.970 -4.676 -1.852 1.00 98.19 99 LEU A C 1
ATOM 716 O O . LEU A 1 99 ? -9.581 -3.692 -1.229 1.00 98.19 99 LEU A O 1
ATOM 720 N N . HIS A 1 100 ? -9.190 -5.337 -2.703 1.00 98.69 100 HIS A N 1
ATOM 721 C CA . HIS A 1 100 ? -7.848 -4.900 -3.057 1.00 98.69 100 HIS A CA 1
ATOM 722 C C . HIS A 1 100 ? -7.861 -3.521 -3.712 1.00 98.69 100 HIS A C 1
ATOM 724 O O . HIS A 1 100 ? -7.122 -2.649 -3.265 1.00 98.69 100 HIS A O 1
ATOM 730 N N . ALA A 1 101 ? -8.739 -3.310 -4.693 1.00 98.12 101 ALA A N 1
ATOM 731 C CA . ALA A 1 101 ? -8.905 -2.025 -5.356 1.00 98.12 101 ALA A CA 1
ATOM 732 C C . ALA A 1 101 ? -9.340 -0.919 -4.374 1.00 98.12 101 ALA A C 1
ATOM 734 O O . ALA A 1 101 ? -8.724 0.142 -4.383 1.00 98.12 101 ALA A O 1
ATOM 735 N N . GLU A 1 102 ? -10.292 -1.184 -3.461 1.00 97.56 102 GLU A N 1
ATOM 736 C CA . GLU A 1 102 ? -10.673 -0.228 -2.398 1.00 97.56 102 GLU A CA 1
ATOM 737 C C . GLU A 1 102 ? -9.458 0.230 -1.587 1.00 97.56 102 GLU A C 1
ATOM 739 O O . GLU A 1 102 ? -9.256 1.422 -1.382 1.00 97.56 102 GLU A O 1
ATOM 744 N N . TRP A 1 103 ? -8.632 -0.714 -1.128 1.00 98.12 103 TRP A N 1
ATOM 745 C CA . TRP A 1 103 ? -7.446 -0.397 -0.335 1.00 98.12 103 TRP A CA 1
ATOM 746 C C . TRP A 1 103 ? -6.365 0.299 -1.159 1.00 98.12 103 TRP A C 1
ATOM 748 O O . TRP A 1 103 ? -5.762 1.257 -0.676 1.00 98.12 103 TRP A O 1
ATOM 758 N N . LEU A 1 104 ? -6.131 -0.149 -2.394 1.00 98.12 104 LEU A N 1
ATOM 759 C CA . LEU A 1 104 ? -5.115 0.394 -3.295 1.00 98.12 104 LEU A CA 1
ATOM 760 C C . LEU A 1 104 ? -5.375 1.871 -3.617 1.00 98.12 104 LEU A C 1
ATOM 762 O O . LEU A 1 104 ? -4.433 2.663 -3.658 1.00 98.12 104 LEU A O 1
ATOM 766 N N . THR A 1 105 ? -6.641 2.264 -3.764 1.00 96.44 105 THR A N 1
ATOM 767 C CA . THR A 1 105 ? -7.028 3.639 -4.114 1.00 96.44 105 THR A CA 1
ATOM 768 C C . THR A 1 105 ? -7.504 4.475 -2.925 1.00 96.44 105 THR A C 1
ATOM 770 O O . THR A 1 105 ? -7.908 5.618 -3.116 1.00 96.44 105 THR A O 1
ATOM 773 N N . SER A 1 106 ? -7.458 3.944 -1.699 1.00 95.56 106 SER A N 1
ATOM 774 C CA . SER A 1 106 ? -7.996 4.634 -0.522 1.00 95.56 106 SER A CA 1
ATOM 775 C C . SER A 1 106 ? -7.140 5.817 -0.073 1.00 95.56 106 SER A C 1
ATOM 777 O O . SER A 1 106 ? -5.962 5.650 0.264 1.00 95.56 106 SER A O 1
ATOM 779 N N . ASP A 1 107 ? -7.774 6.985 0.048 1.00 93.25 107 ASP A N 1
ATOM 780 C CA . ASP A 1 107 ? -7.215 8.131 0.768 1.00 93.25 107 ASP A CA 1
ATOM 781 C C . ASP A 1 107 ? -7.346 7.987 2.282 1.00 93.25 107 ASP A C 1
ATOM 783 O O . ASP A 1 107 ? -6.435 8.368 3.016 1.00 93.25 107 ASP A O 1
ATOM 787 N N . VAL A 1 108 ? -8.439 7.381 2.755 1.00 94.75 108 VAL A N 1
ATOM 788 C CA . VAL A 1 108 ? -8.665 7.119 4.181 1.00 94.75 108 VAL A CA 1
ATOM 789 C C . VAL A 1 108 ? -7.522 6.286 4.748 1.00 94.75 108 VAL A C 1
ATOM 791 O O . VAL A 1 108 ? -6.907 6.692 5.728 1.00 94.75 108 VAL A O 1
ATOM 794 N N . ALA A 1 109 ? -7.196 5.143 4.137 1.00 96.38 109 ALA A N 1
ATOM 795 C CA . ALA A 1 109 ? -6.170 4.243 4.662 1.00 96.38 109 ALA A CA 1
ATOM 796 C C . ALA A 1 109 ? -4.764 4.874 4.657 1.00 96.38 109 ALA A C 1
ATOM 798 O O . ALA A 1 109 ? -3.955 4.578 5.537 1.00 96.38 109 ALA A O 1
ATOM 799 N N . ALA A 1 110 ? -4.476 5.766 3.703 1.00 95.19 110 ALA A N 1
ATOM 800 C CA . ALA A 1 110 ? -3.187 6.453 3.577 1.00 95.19 110 ALA A CA 1
ATOM 801 C C . ALA A 1 110 ? -2.916 7.482 4.696 1.00 95.19 110 ALA A C 1
ATOM 803 O O . ALA A 1 110 ? -1.765 7.886 4.910 1.00 95.19 110 ALA A O 1
ATOM 804 N N . ARG A 1 111 ? -3.959 7.890 5.437 1.00 95.44 111 ARG A N 1
ATOM 805 C CA . ARG A 1 111 ? -3.850 8.800 6.591 1.00 95.44 111 ARG A CA 1
ATOM 806 C C . ARG A 1 111 ? -3.212 8.150 7.813 1.00 95.44 111 ARG A C 1
ATOM 808 O O . ARG A 1 111 ? -2.700 8.861 8.674 1.00 95.44 111 ARG A O 1
ATOM 815 N N . PHE A 1 112 ? -3.260 6.824 7.917 1.00 96.69 112 PHE A N 1
ATOM 816 C CA . PHE A 1 112 ? -2.931 6.115 9.150 1.00 96.69 112 PHE A CA 1
ATOM 817 C C . PHE A 1 112 ? -1.537 5.507 9.098 1.00 96.69 112 PHE A C 1
ATOM 819 O O . PHE A 1 112 ? -1.151 4.864 8.115 1.00 96.69 112 PHE A O 1
ATOM 826 N N . ASN A 1 113 ? -0.795 5.679 10.191 1.00 94.44 113 ASN A N 1
ATOM 827 C CA . ASN A 1 113 ? 0.414 4.906 10.404 1.00 94.44 113 ASN A CA 1
ATOM 828 C C . ASN A 1 113 ? 0.070 3.453 10.737 1.00 94.44 113 ASN A C 1
ATOM 830 O O . ASN A 1 113 ? -1.021 3.126 11.207 1.00 94.44 113 ASN A O 1
ATOM 834 N N . GLU A 1 114 ? 1.013 2.564 10.454 1.00 92.56 114 GLU A N 1
ATOM 835 C CA . GLU A 1 114 ? 0.859 1.151 10.777 1.00 92.56 114 GLU A CA 1
ATOM 836 C C . GLU A 1 114 ? 1.144 0.874 12.259 1.00 92.56 114 GLU A C 1
ATOM 838 O O . GLU A 1 114 ? 0.564 -0.038 12.855 1.00 92.56 114 GLU A O 1
ATOM 843 N N . SER A 1 115 ? 2.016 1.688 12.855 1.00 89.06 115 SER A N 1
ATOM 844 C CA . SER A 1 115 ? 2.341 1.689 14.274 1.00 89.06 115 SER A CA 1
ATOM 845 C C . SER A 1 115 ? 2.734 3.093 14.733 1.00 89.06 115 SER A C 1
ATOM 847 O O . SER A 1 115 ? 3.548 3.767 14.099 1.00 89.06 115 SER A O 1
ATOM 849 N N . VAL A 1 116 ? 2.221 3.495 15.898 1.00 86.81 116 VAL A N 1
ATOM 850 C CA . VAL A 1 116 ? 2.513 4.796 16.523 1.00 86.81 116 VAL A CA 1
ATOM 851 C C . VAL A 1 116 ? 3.991 4.971 16.893 1.00 86.81 116 VAL A C 1
ATOM 853 O O . VAL A 1 116 ? 4.459 6.099 17.007 1.00 86.81 116 VAL A O 1
ATOM 856 N N . TYR A 1 117 ? 4.737 3.870 17.049 1.00 84.94 117 TYR A N 1
ATOM 857 C CA . TYR A 1 117 ? 6.179 3.893 17.326 1.00 84.94 117 TYR A CA 1
ATOM 858 C C . TYR A 1 117 ? 7.009 4.273 16.096 1.00 84.94 117 TYR A C 1
ATOM 860 O O . TYR A 1 117 ? 8.107 4.804 16.228 1.00 84.94 117 TYR A O 1
ATOM 868 N N . VAL A 1 118 ? 6.476 4.034 14.897 1.00 85.69 118 VAL A N 1
ATOM 869 C CA . VAL A 1 118 ? 7.129 4.306 13.613 1.00 85.69 118 VAL A CA 1
ATOM 870 C C . VAL A 1 118 ? 6.173 5.110 12.722 1.00 85.69 118 VAL A C 1
ATOM 872 O O . VAL A 1 118 ? 5.660 4.591 11.729 1.00 85.69 118 VAL A O 1
ATOM 875 N N . PRO A 1 119 ? 5.912 6.393 13.044 1.00 86.50 119 PRO A N 1
ATOM 876 C CA . PRO A 1 119 ? 4.805 7.169 12.479 1.00 86.50 119 PRO A CA 1
ATOM 877 C C . PRO A 1 119 ? 4.931 7.498 10.985 1.00 86.50 119 PRO A C 1
ATOM 879 O O . PRO A 1 119 ? 4.003 8.059 10.413 1.00 86.50 119 PRO A O 1
ATOM 882 N N . TYR A 1 120 ? 6.045 7.140 10.341 1.00 91.88 120 TYR A N 1
ATOM 883 C CA . TYR A 1 120 ? 6.232 7.225 8.887 1.00 91.88 120 TYR A CA 1
ATOM 884 C C . TYR A 1 120 ? 5.786 5.957 8.132 1.00 91.88 120 TYR A C 1
ATOM 886 O O . TYR A 1 120 ? 5.774 5.949 6.901 1.00 91.88 120 TYR A O 1
ATOM 894 N N . THR A 1 121 ? 5.462 4.865 8.831 1.00 94.06 121 THR A N 1
ATOM 895 C CA . THR A 1 121 ? 4.886 3.650 8.218 1.00 94.06 121 THR A CA 1
ATOM 896 C C . THR A 1 121 ? 3.466 3.912 7.734 1.00 94.06 121 THR A C 1
ATOM 898 O O . THR A 1 121 ? 2.836 4.874 8.162 1.00 94.06 121 THR A O 1
ATOM 901 N N . SER A 1 122 ? 2.943 3.069 6.844 1.00 96.69 122 SER A N 1
ATOM 902 C CA . SER A 1 122 ? 1.598 3.243 6.284 1.00 96.69 122 SER A CA 1
ATOM 903 C C . SER A 1 122 ? 0.745 2.002 6.483 1.00 96.69 122 SER A C 1
ATOM 905 O O . SER A 1 122 ? 1.121 0.905 6.063 1.00 96.69 122 SER A O 1
ATOM 907 N N . LEU A 1 123 ? -0.431 2.188 7.085 1.00 97.31 123 LEU A N 1
ATOM 908 C CA . LEU A 1 123 ? -1.413 1.124 7.273 1.00 97.31 123 LEU A CA 1
ATOM 909 C C . LEU A 1 123 ? -1.939 0.587 5.937 1.00 97.31 123 LEU A C 1
ATOM 911 O O . LEU A 1 123 ? -2.126 -0.624 5.787 1.00 97.31 123 LEU A O 1
ATOM 915 N N . LYS A 1 124 ? -2.150 1.480 4.961 1.00 98.31 124 LYS A N 1
ATOM 916 C CA . LYS A 1 124 ? -2.546 1.122 3.594 1.00 98.31 124 LYS A CA 1
ATOM 917 C C . LYS A 1 124 ? -1.561 0.125 2.998 1.00 98.31 124 LYS A C 1
ATOM 919 O O . LYS A 1 124 ? -1.943 -0.982 2.626 1.00 98.31 124 LYS A O 1
ATOM 924 N N . TYR A 1 125 ? -0.286 0.500 2.966 1.00 98.38 125 TYR A N 1
ATOM 925 C CA . TYR A 1 125 ? 0.737 -0.313 2.319 1.00 98.38 125 TYR A CA 1
ATOM 926 C C . TYR A 1 125 ? 1.099 -1.566 3.105 1.00 98.38 125 TYR A C 1
ATOM 928 O O . TYR A 1 125 ? 1.377 -2.584 2.485 1.00 98.38 125 TYR A O 1
ATOM 936 N N . HIS A 1 126 ? 1.014 -1.552 4.437 1.00 98.19 126 HIS A N 1
ATOM 937 C CA . HIS A 1 126 ? 1.074 -2.791 5.218 1.00 98.19 126 HIS A CA 1
ATOM 938 C C . HIS A 1 126 ? -0.024 -3.761 4.803 1.00 98.19 126 HIS A C 1
ATOM 940 O O . HIS A 1 126 ? 0.267 -4.884 4.418 1.00 98.19 126 HIS A O 1
ATOM 946 N N . THR A 1 127 ? -1.277 -3.310 4.776 1.00 98.62 127 THR A N 1
ATOM 947 C CA . THR A 1 127 ? -2.413 -4.171 4.421 1.00 98.62 127 THR A CA 1
ATOM 948 C C . THR A 1 127 ? -2.300 -4.722 2.995 1.00 98.62 127 THR A C 1
ATOM 950 O O . THR A 1 127 ? -2.585 -5.898 2.762 1.00 98.62 127 THR A O 1
ATOM 953 N N . LEU A 1 128 ? -1.823 -3.910 2.046 1.00 98.81 128 LEU A N 1
ATOM 954 C CA . LEU A 1 128 ? -1.551 -4.349 0.673 1.00 98.81 128 LEU A CA 1
ATOM 955 C C . LEU A 1 128 ? -0.397 -5.363 0.601 1.00 98.81 128 LEU A C 1
ATOM 957 O O . LEU A 1 128 ? -0.512 -6.351 -0.120 1.00 98.81 128 LEU A O 1
ATOM 961 N N . LEU A 1 129 ? 0.676 -5.178 1.378 1.00 98.69 129 LEU A N 1
ATOM 962 C CA . LEU A 1 129 ? 1.769 -6.152 1.488 1.00 98.69 129 LEU A CA 1
ATOM 963 C C . LEU A 1 129 ? 1.285 -7.471 2.104 1.00 98.69 129 LEU A C 1
ATOM 965 O O . LEU A 1 129 ? 1.594 -8.530 1.569 1.00 98.69 129 LEU A O 1
ATOM 969 N N . VAL A 1 130 ? 0.467 -7.427 3.162 1.00 98.75 130 VAL A N 1
ATOM 970 C CA . VAL A 1 130 ? -0.150 -8.623 3.763 1.00 98.75 130 VAL A CA 1
ATOM 971 C C . VAL A 1 130 ? -0.980 -9.387 2.737 1.00 98.75 130 VAL A C 1
ATOM 973 O O . VAL A 1 130 ? -0.896 -10.614 2.661 1.00 98.75 130 VAL A O 1
ATOM 976 N N . ALA A 1 131 ? -1.775 -8.679 1.931 1.00 98.75 131 ALA A N 1
ATOM 977 C CA . ALA A 1 131 ? -2.549 -9.297 0.863 1.00 98.75 131 ALA A CA 1
ATOM 978 C C . ALA A 1 131 ? -1.642 -9.939 -0.197 1.00 98.75 131 ALA A C 1
ATOM 980 O O . ALA A 1 131 ? -1.881 -11.090 -0.557 1.00 98.75 131 ALA A O 1
ATOM 981 N N . ALA A 1 132 ? -0.581 -9.257 -0.630 1.00 98.81 132 ALA A N 1
ATOM 982 C CA . ALA A 1 132 ? 0.341 -9.794 -1.626 1.00 98.81 132 ALA A CA 1
ATOM 983 C C . ALA A 1 132 ? 1.086 -11.030 -1.120 1.00 98.81 132 ALA A C 1
ATOM 985 O O . ALA A 1 132 ? 1.140 -12.040 -1.821 1.00 98.81 132 ALA A O 1
ATOM 986 N N . LEU A 1 133 ? 1.601 -11.003 0.110 1.00 98.69 133 LEU A N 1
ATOM 987 C CA . LEU A 1 133 ? 2.254 -12.164 0.712 1.00 98.69 133 LEU A CA 1
ATOM 988 C C . LEU A 1 133 ? 1.277 -13.334 0.853 1.00 98.69 133 LEU A C 1
ATOM 990 O O . LEU A 1 133 ? 1.572 -14.435 0.402 1.00 98.69 133 LEU A O 1
ATOM 994 N N . LEU A 1 134 ? 0.075 -13.096 1.392 1.00 98.75 134 LEU A N 1
ATOM 995 C CA . LEU A 1 134 ? -0.929 -14.149 1.554 1.00 98.75 134 LEU A CA 1
ATOM 996 C C . LEU A 1 134 ? -1.344 -14.776 0.216 1.00 98.75 134 LEU A C 1
ATOM 998 O O . LEU A 1 134 ? -1.577 -15.985 0.167 1.00 98.75 134 LEU A O 1
ATOM 1002 N N . ASP A 1 135 ? -1.487 -13.970 -0.838 1.00 98.75 135 ASP A N 1
ATOM 1003 C CA . ASP A 1 135 ? -1.843 -14.464 -2.169 1.00 98.75 135 ASP A CA 1
ATOM 1004 C C . ASP A 1 135 ? -0.752 -15.385 -2.723 1.00 98.75 135 ASP A C 1
ATOM 1006 O O . ASP A 1 135 ? -1.033 -16.525 -3.094 1.00 98.75 135 ASP A O 1
ATOM 1010 N N . ASN A 1 136 ? 0.508 -14.940 -2.674 1.00 98.75 136 ASN A N 1
ATOM 1011 C CA . ASN A 1 136 ? 1.641 -15.733 -3.147 1.00 98.75 136 ASN A CA 1
ATOM 1012 C C . ASN A 1 136 ? 1.846 -17.010 -2.314 1.00 98.75 136 ASN A C 1
ATOM 1014 O O . ASN A 1 136 ? 2.058 -18.081 -2.879 1.00 98.75 136 ASN A O 1
ATOM 1018 N N . TYR A 1 137 ? 1.699 -16.938 -0.988 1.00 98.56 137 TYR A N 1
ATOM 1019 C CA . TYR A 1 137 ? 1.816 -18.110 -0.111 1.00 98.56 137 TYR A CA 1
ATOM 1020 C C . TYR A 1 137 ? 0.740 -19.153 -0.399 1.00 98.56 137 TYR A C 1
ATOM 1022 O O . TYR A 1 137 ? 0.989 -20.356 -0.343 1.00 98.56 137 TYR A O 1
ATOM 1030 N N . ARG A 1 138 ? -0.470 -18.711 -0.751 1.00 98.31 138 ARG A N 1
ATOM 1031 C CA . ARG A 1 138 ? -1.550 -19.615 -1.166 1.00 98.31 138 ARG A CA 1
ATOM 1032 C C . ARG A 1 138 ? -1.355 -20.185 -2.561 1.00 98.31 138 ARG A C 1
ATOM 1034 O O . ARG A 1 138 ? -1.861 -21.273 -2.819 1.00 98.31 138 ARG A O 1
ATOM 1041 N N . ALA A 1 139 ? -0.630 -19.479 -3.423 1.00 98.12 139 ALA A N 1
ATOM 1042 C CA . ALA A 1 139 ? -0.178 -19.992 -4.710 1.00 98.12 139 ALA A CA 1
ATOM 1043 C C . ALA A 1 139 ? 1.012 -20.969 -4.584 1.00 98.12 139 ALA A C 1
ATOM 1045 O O . ALA A 1 139 ? 1.403 -21.573 -5.576 1.00 98.12 139 ALA A O 1
ATOM 1046 N N . GLY A 1 140 ? 1.540 -21.185 -3.372 1.00 98.12 140 GLY A N 1
ATOM 1047 C CA . GLY A 1 140 ? 2.590 -22.168 -3.095 1.00 98.12 140 GLY A CA 1
ATOM 1048 C C . GLY A 1 140 ? 4.011 -21.610 -3.114 1.00 98.12 140 GLY A C 1
ATOM 1049 O O . GLY A 1 140 ? 4.951 -22.388 -2.981 1.00 98.12 140 GLY A O 1
ATOM 1050 N N . HIS A 1 141 ? 4.177 -20.292 -3.239 1.00 98.31 141 HIS A N 1
ATOM 1051 C CA . HIS A 1 141 ? 5.484 -19.646 -3.142 1.00 98.31 141 HIS A CA 1
ATOM 1052 C C . HIS A 1 141 ? 5.895 -19.465 -1.679 1.00 98.31 141 HIS A C 1
ATOM 1054 O O . HIS A 1 141 ? 5.091 -19.037 -0.847 1.00 98.31 141 HIS A O 1
ATOM 1060 N N . ALA A 1 142 ? 7.157 -19.737 -1.367 1.00 97.25 142 ALA A N 1
ATOM 1061 C CA . ALA A 1 142 ? 7.791 -19.290 -0.136 1.00 97.25 142 ALA A CA 1
ATOM 1062 C C . ALA A 1 142 ? 8.196 -17.808 -0.248 1.00 97.25 142 ALA A C 1
ATOM 1064 O O . ALA A 1 142 ? 8.203 -17.232 -1.335 1.00 97.25 142 ALA A O 1
ATOM 1065 N N . PHE A 1 143 ? 8.569 -17.174 0.871 1.00 97.19 143 PHE A N 1
ATOM 1066 C CA . PHE A 1 143 ? 9.039 -15.780 0.852 1.00 97.19 143 PHE A CA 1
ATOM 1067 C C . PHE A 1 143 ? 10.253 -15.588 -0.076 1.00 97.19 143 PHE A C 1
ATOM 1069 O O . PHE A 1 143 ? 10.347 -14.587 -0.781 1.00 97.19 143 PHE A O 1
ATOM 1076 N N . GLU A 1 144 ? 11.172 -16.554 -0.093 1.00 96.50 144 GLU A N 1
ATOM 1077 C CA . GLU A 1 144 ? 12.407 -16.491 -0.885 1.00 96.50 144 GLU A CA 1
ATOM 1078 C C . GLU A 1 144 ? 12.188 -16.537 -2.402 1.00 96.50 144 GLU A C 1
ATOM 1080 O O . GLU A 1 144 ? 13.029 -16.039 -3.154 1.00 96.50 144 GLU A O 1
ATOM 1085 N N . ASP A 1 145 ? 11.030 -17.039 -2.837 1.00 97.19 145 ASP A N 1
ATOM 1086 C CA . ASP A 1 145 ? 10.617 -17.043 -4.241 1.00 97.19 145 ASP A CA 1
ATOM 1087 C C . ASP A 1 145 ? 10.124 -15.662 -4.700 1.00 97.19 145 ASP A C 1
ATOM 1089 O O . ASP A 1 145 ? 9.977 -15.409 -5.897 1.00 97.19 145 ASP A O 1
ATOM 1093 N N . LEU A 1 146 ? 9.828 -14.756 -3.763 1.00 98.06 146 LEU A N 1
ATOM 1094 C CA . LEU A 1 146 ? 9.153 -13.506 -4.077 1.00 98.06 146 LEU A CA 1
ATOM 1095 C C . LEU A 1 146 ? 10.116 -12.452 -4.612 1.00 98.06 146 LEU A C 1
ATOM 1097 O O . LEU A 1 146 ? 11.243 -12.255 -4.143 1.00 98.06 146 LEU A O 1
ATOM 1101 N N . CYS A 1 147 ? 9.608 -11.684 -5.564 1.00 97.81 147 CYS A N 1
ATOM 1102 C CA . CYS A 1 147 ? 10.272 -10.520 -6.112 1.00 97.81 147 CYS A CA 1
ATOM 1103 C C . CYS A 1 147 ? 9.406 -9.268 -5.976 1.00 97.81 147 CYS A C 1
ATOM 1105 O O . CYS A 1 147 ? 8.175 -9.323 -5.902 1.00 97.81 147 CYS A O 1
ATOM 1107 N N . LEU A 1 148 ? 10.085 -8.126 -5.967 1.00 98.12 148 LEU A N 1
ATOM 1108 C CA . LEU A 1 148 ? 9.502 -6.832 -6.258 1.00 98.12 148 LEU A CA 1
ATOM 1109 C C . LEU A 1 148 ? 9.612 -6.595 -7.763 1.00 98.12 148 LEU A C 1
ATOM 1111 O O . LEU A 1 148 ? 10.715 -6.617 -8.313 1.00 98.12 148 LEU A O 1
ATOM 1115 N N . VAL A 1 149 ? 8.475 -6.351 -8.404 1.00 98.44 149 VAL A N 1
ATOM 1116 C CA . VAL A 1 149 ? 8.378 -5.916 -9.800 1.00 98.44 149 VAL A CA 1
ATOM 1117 C C . VAL A 1 149 ? 7.953 -4.457 -9.800 1.00 98.44 149 VAL A C 1
ATOM 1119 O O . VAL A 1 149 ? 6.980 -4.100 -9.136 1.00 98.44 149 VAL A O 1
ATOM 1122 N N . ALA A 1 150 ? 8.685 -3.625 -10.529 1.00 98.12 150 ALA A N 1
ATOM 1123 C CA . ALA A 1 150 ? 8.400 -2.211 -10.699 1.00 98.12 150 ALA A CA 1
ATOM 1124 C C . ALA A 1 150 ? 8.243 -1.903 -12.192 1.00 98.12 150 ALA A C 1
ATOM 1126 O O . ALA A 1 150 ? 9.069 -2.301 -13.012 1.00 98.12 150 ALA A O 1
ATOM 1127 N N . GLU A 1 151 ? 7.181 -1.198 -12.560 1.00 96.00 151 GLU A N 1
ATOM 1128 C CA . GLU A 1 151 ? 6.899 -0.871 -13.957 1.00 96.00 151 GLU A CA 1
ATOM 1129 C C . GLU A 1 151 ? 6.246 0.504 -14.092 1.00 96.00 151 GLU A C 1
ATOM 1131 O O . GLU A 1 151 ? 5.608 0.999 -13.160 1.00 96.00 151 GLU A O 1
ATOM 1136 N N . ARG A 1 152 ? 6.411 1.127 -15.264 1.00 95.00 152 ARG A N 1
ATOM 1137 C CA . ARG A 1 152 ? 5.704 2.366 -15.600 1.00 95.00 152 ARG A CA 1
ATOM 1138 C C . ARG A 1 152 ? 4.307 2.002 -16.091 1.00 95.00 152 ARG A C 1
ATOM 1140 O O . ARG A 1 152 ? 4.199 1.318 -17.111 1.00 95.00 152 ARG A O 1
ATOM 1147 N N . PRO A 1 153 ? 3.243 2.441 -15.410 1.00 94.12 153 PRO A N 1
ATOM 1148 C CA . PRO A 1 153 ? 1.897 2.155 -15.860 1.00 94.12 153 PRO A CA 1
ATOM 1149 C C . PRO A 1 153 ? 1.552 3.030 -17.069 1.00 94.12 153 PRO A C 1
ATOM 1151 O O . PRO A 1 153 ? 1.946 4.191 -17.147 1.00 94.12 153 PRO A O 1
ATOM 1154 N N . ALA A 1 154 ? 0.767 2.495 -18.006 1.00 90.62 154 ALA A N 1
ATOM 1155 C CA . ALA A 1 154 ? 0.273 3.278 -19.142 1.00 90.62 154 ALA A CA 1
ATOM 1156 C C . ALA A 1 154 ? -0.688 4.399 -18.703 1.00 90.62 154 ALA A C 1
ATOM 1158 O O . ALA A 1 154 ? -0.804 5.427 -19.370 1.00 90.62 154 ALA A O 1
ATOM 1159 N N . ARG A 1 155 ? -1.404 4.179 -17.592 1.00 89.19 155 ARG A N 1
ATOM 1160 C CA . ARG A 1 155 ? -2.324 5.129 -16.960 1.00 89.19 155 ARG A CA 1
ATOM 1161 C C . ARG A 1 155 ? -2.254 4.977 -15.444 1.00 89.19 155 ARG A C 1
ATOM 1163 O O . ARG A 1 155 ? -2.192 3.855 -14.942 1.00 89.19 155 ARG A O 1
ATOM 1170 N N . GLY A 1 156 ? -2.278 6.103 -14.739 1.00 89.88 156 GLY A N 1
ATOM 1171 C CA . GLY A 1 156 ? -2.434 6.138 -13.286 1.00 89.88 156 GLY A CA 1
ATOM 1172 C C . GLY A 1 156 ? -3.899 6.127 -12.846 1.00 89.88 156 GLY A C 1
ATOM 1173 O O . GLY A 1 156 ? -4.798 6.133 -13.695 1.00 89.88 156 GLY A O 1
ATOM 1174 N N . PRO A 1 157 ? -4.140 6.161 -11.525 1.00 91.00 157 PRO A N 1
ATOM 1175 C CA . PRO A 1 157 ? -5.467 6.394 -10.972 1.00 91.00 157 PRO A CA 1
ATOM 1176 C C . PRO A 1 157 ? -6.077 7.697 -11.527 1.00 91.00 157 PRO A C 1
ATOM 1178 O O . PRO A 1 157 ? -5.365 8.698 -11.636 1.00 91.00 157 PRO A O 1
ATOM 1181 N N . PRO A 1 158 ? -7.375 7.725 -11.879 1.00 88.69 158 PRO A N 1
ATOM 1182 C CA . PRO A 1 158 ? -8.016 8.943 -12.362 1.00 88.69 158 PRO A CA 1
ATOM 1183 C C . PRO A 1 158 ? -8.077 10.013 -11.265 1.00 88.69 158 PRO A C 1
ATOM 1185 O O . PRO A 1 158 ? -8.306 9.715 -10.089 1.00 88.69 158 PRO A O 1
ATOM 1188 N N . THR A 1 159 ? -7.914 11.276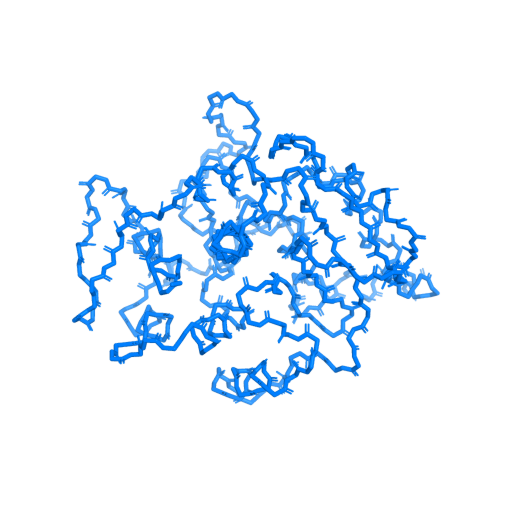 -11.661 1.00 79.06 159 THR A N 1
ATOM 1189 C CA . THR A 1 159 ? -8.076 12.435 -10.781 1.00 79.06 159 THR A CA 1
ATOM 1190 C C . THR A 1 159 ? -9.510 12.965 -10.888 1.00 79.06 159 THR A C 1
ATOM 1192 O O . THR A 1 159 ? -9.965 13.339 -11.962 1.00 79.06 159 THR A O 1
ATOM 1195 N N . GLY A 1 160 ? -10.244 13.007 -9.769 1.00 65.75 160 GLY A N 1
ATOM 1196 C CA . GLY A 1 160 ? -11.542 13.698 -9.679 1.00 65.75 160 GLY A CA 1
ATOM 1197 C C . GLY A 1 160 ? -12.821 12.850 -9.773 1.00 65.75 160 GLY A C 1
ATOM 1198 O O . GLY A 1 160 ? -13.876 13.367 -9.418 1.00 65.75 160 GLY A O 1
ATOM 1199 N N . ASP A 1 161 ? -12.761 11.562 -10.134 1.00 60.91 161 ASP A N 1
ATOM 1200 C CA . ASP A 1 161 ? -13.958 10.701 -10.314 1.00 60.91 161 ASP A CA 1
ATOM 1201 C C . ASP A 1 161 ? -14.547 10.113 -9.007 1.00 60.91 161 ASP A C 1
ATOM 1203 O O . ASP A 1 161 ? -15.314 9.145 -9.018 1.00 60.91 161 ASP A O 1
ATOM 1207 N N . GLY A 1 162 ? -14.193 10.687 -7.854 1.00 69.75 162 GLY A N 1
ATOM 1208 C CA . GLY A 1 162 ? -14.533 10.133 -6.543 1.00 69.75 162 GLY A CA 1
ATOM 1209 C C . GLY A 1 162 ? -13.918 8.746 -6.297 1.00 69.75 162 GLY A C 1
ATOM 1210 O O . GLY A 1 162 ? -13.162 8.206 -7.110 1.00 69.75 162 GLY A O 1
ATOM 1211 N N . ASP A 1 163 ? -14.215 8.156 -5.141 1.00 78.38 163 ASP A N 1
ATOM 1212 C CA . ASP A 1 163 ? -13.617 6.875 -4.743 1.00 78.38 163 ASP A CA 1
ATOM 1213 C C . ASP A 1 163 ? -14.043 5.724 -5.662 1.00 78.38 163 ASP A C 1
ATOM 1215 O O . ASP A 1 163 ? -13.200 4.940 -6.096 1.00 78.38 163 ASP A O 1
ATOM 1219 N N . ASP A 1 164 ? -15.321 5.657 -6.044 1.00 85.06 164 ASP A N 1
ATOM 1220 C CA . ASP A 1 164 ? -15.829 4.572 -6.889 1.00 85.06 164 ASP A CA 1
ATOM 1221 C C . ASP A 1 164 ? -15.235 4.581 -8.307 1.00 85.06 164 ASP A C 1
ATOM 1223 O O . ASP A 1 164 ? -14.989 3.507 -8.862 1.00 85.06 164 ASP A O 1
ATOM 1227 N N . GLY A 1 165 ? -14.950 5.759 -8.878 1.00 91.00 165 GLY A N 1
ATOM 1228 C CA . GLY A 1 165 ? -14.290 5.874 -10.179 1.00 91.00 165 GLY A CA 1
ATOM 1229 C C . GLY A 1 165 ? -12.856 5.345 -10.151 1.00 91.00 165 GLY A C 1
ATOM 1230 O O . GLY A 1 165 ? -12.461 4.569 -11.023 1.00 91.00 165 GLY A O 1
ATOM 1231 N N . ARG A 1 166 ? -12.094 5.673 -9.097 1.00 93.12 166 ARG A N 1
ATOM 1232 C CA . ARG A 1 166 ? -10.735 5.137 -8.903 1.00 93.12 166 ARG A CA 1
ATOM 1233 C C . ARG A 1 166 ? -10.738 3.626 -8.706 1.00 93.12 166 ARG A C 1
ATOM 1235 O O . ARG A 1 166 ? -9.901 2.940 -9.289 1.00 93.12 166 ARG A O 1
ATOM 1242 N N . VAL A 1 167 ? -11.695 3.100 -7.942 1.00 95.75 167 VAL A N 1
ATOM 1243 C CA . VAL A 1 167 ? -11.829 1.652 -7.743 1.00 95.75 167 VAL A CA 1
ATOM 1244 C C . VAL A 1 167 ? -12.179 0.942 -9.050 1.00 95.75 167 VAL A C 1
ATOM 1246 O O . VAL A 1 167 ? -11.586 -0.088 -9.358 1.00 95.75 167 VAL A O 1
ATOM 1249 N N . ALA A 1 168 ? -13.114 1.481 -9.837 1.00 95.69 168 ALA A N 1
ATOM 1250 C CA . ALA A 1 168 ? -13.451 0.919 -11.144 1.00 95.69 168 ALA A CA 1
ATOM 1251 C C . ALA A 1 168 ? -12.239 0.921 -12.088 1.00 95.69 168 ALA A C 1
ATOM 1253 O O . ALA A 1 168 ? -11.959 -0.094 -12.719 1.00 95.69 168 ALA A O 1
ATOM 1254 N N . ALA A 1 169 ? -11.473 2.016 -12.116 1.00 96.06 169 ALA A N 1
ATOM 1255 C CA . ALA A 1 169 ? -10.250 2.102 -12.907 1.00 96.06 169 ALA A CA 1
ATOM 1256 C C . ALA A 1 169 ? -9.183 1.092 -12.450 1.00 96.06 169 ALA A C 1
ATOM 1258 O O . ALA A 1 169 ? -8.531 0.481 -13.289 1.00 96.06 169 ALA A O 1
ATOM 1259 N N . ALA A 1 170 ? -9.029 0.866 -11.141 1.00 97.12 170 ALA A N 1
ATOM 1260 C CA . ALA A 1 170 ? -8.111 -0.147 -10.619 1.00 97.12 170 ALA A CA 1
ATOM 1261 C C . ALA A 1 170 ? -8.524 -1.575 -11.006 1.00 97.12 170 ALA A C 1
ATOM 1263 O O . ALA A 1 170 ? -7.660 -2.417 -11.213 1.00 97.12 170 ALA A O 1
ATOM 1264 N N . LEU A 1 171 ? -9.827 -1.857 -11.104 1.00 97.44 171 LEU A N 1
ATOM 1265 C CA . LEU A 1 171 ? -10.333 -3.167 -11.529 1.00 97.44 171 LEU A CA 1
ATOM 1266 C C . LEU A 1 171 ? -10.149 -3.426 -13.031 1.00 97.44 171 LEU A C 1
ATOM 1268 O O . LEU A 1 171 ? -10.033 -4.581 -13.428 1.00 97.44 171 LEU A O 1
ATOM 1272 N N . ASP A 1 172 ? -10.149 -2.369 -13.844 1.00 96.88 172 ASP A N 1
ATOM 1273 C CA . ASP A 1 172 ? -9.985 -2.434 -15.303 1.00 96.88 172 ASP A CA 1
ATOM 1274 C C . ASP A 1 172 ? -8.507 -2.387 -15.741 1.00 96.88 172 ASP A C 1
ATOM 1276 O O . ASP A 1 172 ? -8.143 -2.866 -16.813 1.00 96.88 172 ASP A O 1
ATOM 1280 N N . ALA A 1 173 ? -7.627 -1.820 -14.912 1.00 96.56 173 ALA A N 1
ATOM 1281 C CA . ALA A 1 173 ? -6.229 -1.611 -15.259 1.00 96.56 173 ALA A CA 1
ATOM 1282 C C . ALA A 1 173 ? -5.419 -2.920 -15.294 1.00 96.56 173 ALA A C 1
ATOM 1284 O O . ALA A 1 173 ? -5.169 -3.538 -14.264 1.00 96.56 173 ALA A O 1
ATOM 1285 N N . GLU A 1 174 ? -4.872 -3.268 -16.464 1.00 94.69 174 GLU A N 1
ATOM 1286 C CA . GLU A 1 174 ? -4.032 -4.467 -16.659 1.00 94.69 174 GLU A CA 1
ATOM 1287 C C . GLU A 1 174 ? -2.803 -4.528 -15.730 1.00 94.69 174 GLU A C 1
ATOM 1289 O O . GLU A 1 174 ? -2.359 -5.604 -15.330 1.00 94.69 174 GLU A O 1
ATOM 1294 N N . VAL A 1 175 ? -2.252 -3.366 -15.358 1.00 95.69 175 VAL A N 1
ATOM 1295 C CA . VAL A 1 175 ? -1.094 -3.257 -14.451 1.00 95.69 175 VAL A CA 1
ATOM 1296 C C . VAL A 1 175 ? -1.444 -3.616 -12.995 1.00 95.69 175 VAL A C 1
ATOM 1298 O O . VAL A 1 175 ? -0.569 -3.947 -12.182 1.00 95.69 175 VAL A O 1
ATOM 1301 N N . VAL A 1 176 ? -2.732 -3.565 -12.641 1.00 98.00 176 VAL A N 1
ATOM 1302 C CA . VAL A 1 176 ? -3.238 -3.893 -11.309 1.00 98.00 176 VAL A CA 1
ATOM 1303 C C . VAL A 1 176 ? -3.595 -5.374 -11.269 1.00 98.00 176 VAL A C 1
ATOM 1305 O O . VAL A 1 176 ? -4.684 -5.796 -11.637 1.00 98.00 176 VAL A O 1
ATOM 1308 N N . VAL A 1 177 ? -2.670 -6.187 -10.759 1.00 98.06 177 VAL A N 1
ATOM 1309 C CA . VAL A 1 177 ? -2.940 -7.599 -10.492 1.00 98.06 177 VAL A CA 1
ATOM 1310 C C . VAL A 1 177 ? -3.610 -7.728 -9.125 1.00 98.06 177 VAL A C 1
ATOM 1312 O O . VAL A 1 177 ? -3.000 -7.325 -8.120 1.00 98.06 177 VAL A O 1
ATOM 1315 N N . PRO A 1 178 ? -4.826 -8.310 -9.058 1.00 98.31 178 PRO A N 1
ATOM 1316 C CA . PRO A 1 178 ? -5.569 -8.468 -7.818 1.00 98.31 178 PRO A CA 1
ATOM 1317 C C . PRO A 1 178 ? -4.724 -9.072 -6.702 1.00 98.31 178 PRO A C 1
ATOM 1319 O O . PRO A 1 178 ? -4.028 -10.065 -6.888 1.00 98.31 178 PRO A O 1
ATOM 1322 N N . CYS A 1 179 ? -4.793 -8.450 -5.530 1.00 98.50 179 CYS A N 1
ATOM 1323 C CA . CYS A 1 179 ? -4.059 -8.800 -4.317 1.00 98.50 179 CYS A CA 1
ATOM 1324 C C . CYS A 1 179 ? -2.524 -8.737 -4.400 1.00 98.50 179 CYS A C 1
ATOM 1326 O O . CYS A 1 179 ? -1.912 -8.809 -3.345 1.00 98.50 179 CYS A O 1
ATOM 1328 N N . ARG A 1 180 ? -1.891 -8.570 -5.571 1.00 98.44 180 ARG A N 1
ATOM 1329 C CA . ARG A 1 180 ? -0.420 -8.573 -5.725 1.00 98.44 180 ARG A CA 1
ATOM 1330 C C . ARG A 1 180 ? 0.178 -7.194 -5.996 1.00 98.44 180 ARG A C 1
ATOM 1332 O O . ARG A 1 180 ? 1.314 -6.937 -5.591 1.00 98.44 180 ARG A O 1
ATOM 1339 N N . THR A 1 181 ? -0.543 -6.314 -6.694 1.00 98.69 181 THR A N 1
ATOM 1340 C CA . THR A 1 181 ? -0.098 -4.928 -6.919 1.00 98.69 181 THR A CA 1
ATOM 1341 C C . THR A 1 181 ? -0.239 -4.135 -5.622 1.00 98.69 181 THR A C 1
ATOM 1343 O O . THR A 1 181 ? -1.333 -3.981 -5.093 1.00 98.69 181 THR A O 1
ATOM 1346 N N . VAL A 1 182 ? 0.867 -3.638 -5.078 1.00 98.75 182 VAL A N 1
ATOM 1347 C CA . VAL A 1 182 ? 0.899 -2.940 -3.785 1.00 98.75 182 VAL A CA 1
ATOM 1348 C C . VAL A 1 182 ? 0.962 -1.424 -3.922 1.00 98.75 182 VAL A C 1
ATOM 1350 O O . VAL A 1 182 ? 0.674 -0.740 -2.952 1.00 98.75 182 VAL A O 1
ATOM 1353 N N . LEU A 1 183 ? 1.304 -0.897 -5.099 1.00 98.69 183 LEU A N 1
ATOM 1354 C CA . LEU A 1 183 ? 1.299 0.532 -5.420 1.00 98.69 183 LEU A CA 1
ATOM 1355 C C . LEU A 1 183 ? 0.856 0.718 -6.867 1.00 98.69 183 LEU A C 1
ATOM 1357 O O . LEU A 1 183 ? 1.303 -0.024 -7.740 1.00 98.69 183 LEU A O 1
ATOM 1361 N N . TRP A 1 184 ? 0.031 1.730 -7.111 1.00 98.06 184 TRP A N 1
ATOM 1362 C CA . TRP A 1 184 ? -0.328 2.184 -8.448 1.00 98.06 184 TRP A CA 1
ATOM 1363 C C . TRP A 1 184 ? -0.474 3.706 -8.443 1.00 98.06 184 TRP A C 1
ATOM 1365 O O . TRP A 1 184 ? -1.350 4.251 -7.774 1.00 98.06 184 TRP A O 1
ATOM 1375 N N . THR A 1 185 ? 0.420 4.383 -9.157 1.00 96.88 185 THR A N 1
ATOM 1376 C CA . THR A 1 185 ? 0.407 5.831 -9.396 1.00 96.88 185 THR A CA 1
ATOM 1377 C C . THR A 1 185 ? 0.474 6.100 -10.898 1.00 96.88 185 THR A C 1
ATOM 1379 O O . THR A 1 185 ? 0.536 5.176 -11.703 1.00 96.88 185 THR A O 1
ATOM 1382 N N . SER A 1 186 ? 0.476 7.361 -11.298 1.00 94.81 186 SER A N 1
ATOM 1383 C CA . SER A 1 186 ? 0.719 7.807 -12.672 1.00 94.81 186 SER A CA 1
ATOM 1384 C C . SER A 1 186 ? 2.141 7.542 -13.172 1.00 94.81 186 SER A C 1
ATOM 1386 O O . SER A 1 186 ? 2.358 7.517 -14.378 1.00 94.81 186 SER A O 1
ATOM 1388 N N . GLU A 1 187 ? 3.097 7.303 -12.272 1.00 96.25 187 GLU A N 1
ATOM 1389 C CA . GLU A 1 187 ? 4.521 7.164 -12.614 1.00 96.25 187 GLU A CA 1
ATOM 1390 C C . GLU A 1 187 ? 5.075 5.769 -12.347 1.00 96.25 187 GLU A C 1
ATOM 1392 O O . GLU A 1 187 ? 6.095 5.380 -12.916 1.00 96.25 187 GLU A O 1
ATOM 1397 N N 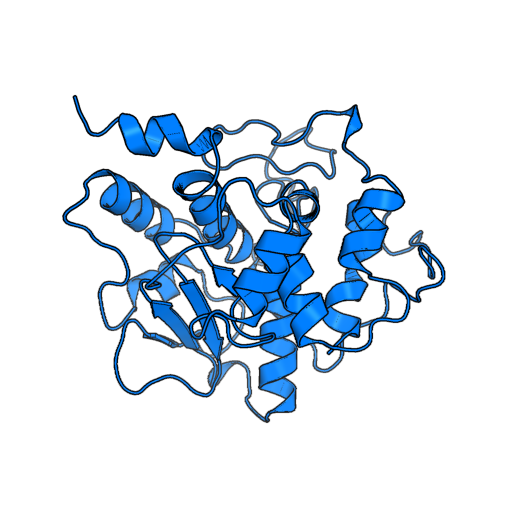. LEU A 1 188 ? 4.439 5.026 -11.440 1.00 97.56 188 LEU A N 1
ATOM 1398 C CA . LEU A 1 188 ? 4.974 3.775 -10.938 1.00 97.56 188 LEU A CA 1
ATOM 1399 C C . LEU A 1 188 ? 3.859 2.841 -10.472 1.00 97.56 188 LEU A C 1
ATOM 1401 O O . LEU A 1 188 ? 3.022 3.202 -9.643 1.00 97.56 188 LEU A O 1
ATOM 1405 N N . ALA A 1 189 ? 3.913 1.600 -10.938 1.00 98.00 189 ALA A N 1
ATOM 1406 C CA . ALA A 1 189 ? 3.229 0.480 -10.322 1.00 98.00 189 ALA A CA 1
ATOM 1407 C C . ALA A 1 189 ? 4.260 -0.466 -9.697 1.00 98.00 189 ALA A C 1
ATOM 1409 O O . ALA A 1 189 ? 5.327 -0.706 -10.265 1.00 98.00 189 ALA A O 1
ATOM 1410 N N . VAL A 1 190 ? 3.948 -0.989 -8.510 1.00 98.56 190 VAL A N 1
ATOM 1411 C CA . VAL A 1 190 ? 4.792 -1.970 -7.813 1.00 98.56 190 VAL A CA 1
ATOM 1412 C C . VAL A 1 190 ? 3.958 -3.180 -7.446 1.00 98.56 190 VAL A C 1
ATOM 1414 O O . VAL A 1 190 ? 2.860 -3.050 -6.904 1.00 98.56 190 VAL A O 1
ATOM 1417 N N . ARG A 1 191 ? 4.508 -4.365 -7.693 1.00 98.00 191 ARG A N 1
ATOM 1418 C CA . ARG A 1 191 ? 3.897 -5.660 -7.396 1.00 98.00 191 ARG A CA 1
ATOM 1419 C C . ARG A 1 191 ? 4.859 -6.529 -6.600 1.00 98.00 191 ARG A C 1
ATOM 1421 O O . ARG A 1 191 ? 6.061 -6.509 -6.851 1.00 98.00 191 ARG A O 1
ATOM 1428 N N . VAL A 1 192 ? 4.316 -7.316 -5.675 1.00 98.50 192 VAL A N 1
ATOM 1429 C CA . VAL A 1 192 ? 5.046 -8.404 -5.013 1.00 98.50 192 VAL A CA 1
ATOM 1430 C C . VAL A 1 192 ? 4.513 -9.732 -5.534 1.00 98.50 192 VAL A C 1
ATOM 1432 O O . VAL A 1 192 ? 3.316 -10.012 -5.427 1.00 98.50 192 VAL A O 1
ATOM 1435 N N . THR A 1 193 ? 5.380 -10.542 -6.142 1.00 98.38 193 THR A N 1
ATOM 1436 C CA . THR A 1 193 ? 4.952 -11.802 -6.761 1.00 98.38 193 THR A CA 1
ATOM 1437 C C . THR A 1 193 ? 6.053 -12.859 -6.826 1.00 98.38 193 THR A C 1
ATOM 1439 O O . THR A 1 193 ? 7.224 -12.510 -6.939 1.00 98.38 193 THR A O 1
ATOM 1442 N N . GLY A 1 194 ? 5.678 -14.139 -6.768 1.00 97.62 194 GLY A N 1
ATOM 1443 C CA . GLY A 1 194 ? 6.542 -15.270 -7.129 1.00 97.62 194 GLY A CA 1
ATOM 1444 C C . GLY A 1 194 ? 6.584 -15.560 -8.637 1.00 97.62 194 GLY A C 1
ATOM 1445 O O . GLY A 1 194 ? 7.490 -16.239 -9.106 1.00 97.62 194 GLY A O 1
ATOM 1446 N N . ASP A 1 195 ? 5.660 -14.986 -9.416 1.00 95.38 195 ASP A N 1
ATOM 1447 C CA . ASP A 1 195 ? 5.552 -15.169 -10.869 1.00 95.38 195 ASP A CA 1
ATOM 1448 C C . ASP A 1 195 ? 6.152 -13.966 -11.611 1.00 95.38 195 ASP A C 1
ATOM 1450 O O . ASP A 1 195 ? 5.470 -13.228 -12.329 1.00 95.38 195 ASP A O 1
ATOM 1454 N N . ALA A 1 196 ? 7.433 -13.700 -11.360 1.00 90.31 196 ALA A N 1
ATOM 1455 C CA . ALA A 1 196 ? 8.126 -12.554 -11.938 1.00 90.31 196 ALA A CA 1
ATOM 1456 C C . ALA A 1 196 ? 8.150 -12.619 -13.478 1.00 90.31 196 ALA A C 1
ATOM 1458 O O . ALA A 1 196 ? 8.429 -13.685 -14.036 1.00 90.31 196 ALA A O 1
ATOM 1459 N N . PRO A 1 197 ? 7.945 -11.497 -14.194 1.00 89.94 197 PRO A N 1
ATOM 1460 C CA . PRO A 1 197 ? 8.168 -11.476 -15.632 1.00 89.94 197 PRO A CA 1
ATOM 1461 C C . PRO A 1 197 ? 9.656 -11.694 -15.947 1.00 89.94 197 PRO A C 1
ATOM 1463 O O . PRO A 1 197 ? 10.538 -11.284 -15.193 1.00 89.94 197 PRO A O 1
ATOM 1466 N N . SER A 1 198 ? 9.951 -12.288 -17.107 1.00 83.56 198 SER A N 1
ATOM 1467 C CA . SER A 1 198 ? 11.332 -12.517 -17.564 1.00 83.56 198 SER A CA 1
ATOM 1468 C C . SER A 1 198 ? 12.075 -11.233 -17.953 1.00 83.56 198 SER A C 1
ATOM 1470 O O . SER A 1 198 ? 13.287 -11.250 -18.148 1.00 83.56 198 SER A O 1
ATOM 1472 N N . THR A 1 199 ? 11.350 -10.126 -18.112 1.00 83.19 199 THR A N 1
ATOM 1473 C CA . THR A 1 199 ? 11.866 -8.812 -18.506 1.00 83.19 199 THR A CA 1
ATOM 1474 C C . THR A 1 199 ? 11.219 -7.720 -17.664 1.00 83.19 199 THR A C 1
ATOM 1476 O O . THR A 1 199 ? 10.066 -7.859 -17.264 1.00 83.19 199 THR A O 1
ATOM 1479 N N . GLY A 1 200 ? 11.925 -6.609 -17.456 1.00 88.31 200 GLY A N 1
ATOM 1480 C CA . GLY A 1 200 ? 11.445 -5.467 -16.671 1.00 88.31 200 GLY A CA 1
ATOM 1481 C C . GLY A 1 200 ? 12.343 -5.179 -15.471 1.00 88.31 200 GLY A C 1
ATOM 1482 O O . GLY A 1 200 ? 13.417 -5.771 -15.338 1.00 88.31 200 GLY A O 1
ATOM 1483 N N . ALA A 1 201 ? 11.924 -4.250 -14.610 1.00 97.19 201 ALA A N 1
ATOM 1484 C CA . ALA A 1 201 ? 12.634 -3.946 -13.373 1.00 97.19 201 ALA A CA 1
ATOM 1485 C C . ALA A 1 201 ? 12.158 -4.902 -12.272 1.00 97.19 201 ALA A C 1
ATOM 1487 O O . ALA A 1 201 ? 11.076 -4.741 -11.709 1.00 97.19 201 ALA A O 1
ATOM 1488 N N . VAL A 1 202 ? 12.974 -5.915 -11.986 1.00 97.81 202 VAL A N 1
ATOM 1489 C CA . VAL A 1 202 ? 12.669 -6.989 -11.037 1.00 97.81 202 VAL A CA 1
ATOM 1490 C C . VAL A 1 202 ? 13.826 -7.146 -10.056 1.00 97.81 202 VAL A C 1
ATOM 1492 O O . VAL A 1 202 ? 14.991 -7.067 -10.443 1.00 97.81 202 VAL A O 1
ATOM 1495 N N . ALA A 1 203 ? 13.520 -7.380 -8.781 1.00 97.25 203 ALA A N 1
ATOM 1496 C CA . ALA A 1 203 ? 14.509 -7.732 -7.766 1.00 97.25 203 ALA A CA 1
ATOM 1497 C C . ALA A 1 203 ? 13.935 -8.733 -6.760 1.00 97.25 203 ALA A C 1
ATOM 1499 O O . ALA A 1 203 ? 12.845 -8.528 -6.232 1.00 97.25 203 ALA A O 1
ATOM 1500 N N . SER A 1 204 ? 14.688 -9.787 -6.436 1.00 96.25 204 SER A N 1
ATOM 1501 C CA . SER A 1 204 ? 14.315 -10.716 -5.359 1.00 96.25 204 SER A CA 1
ATOM 1502 C C . SER A 1 204 ? 14.225 -9.996 -4.004 1.00 96.25 204 SER A C 1
ATOM 1504 O O . SER A 1 204 ? 15.104 -9.192 -3.652 1.00 96.25 204 SER A O 1
ATOM 1506 N N . LEU A 1 205 ? 13.198 -10.347 -3.220 1.00 95.50 205 LEU A N 1
ATOM 1507 C CA . LEU A 1 205 ? 13.036 -9.930 -1.823 1.00 95.50 205 LEU A CA 1
ATOM 1508 C C . LEU A 1 205 ? 14.027 -10.628 -0.875 1.00 95.50 205 LEU A C 1
ATOM 1510 O O . LEU A 1 205 ? 14.115 -10.265 0.295 1.00 95.50 205 LEU A O 1
ATOM 1514 N N . GLY A 1 206 ? 14.836 -11.563 -1.380 1.00 91.56 206 GLY A N 1
ATOM 1515 C CA . GLY A 1 206 ? 15.831 -12.309 -0.615 1.00 91.56 206 GLY A CA 1
ATOM 1516 C C . GLY A 1 206 ? 15.232 -13.419 0.247 1.00 91.56 206 GLY A C 1
ATOM 1517 O O . GLY A 1 206 ? 14.033 -13.646 0.251 1.00 91.56 206 GLY A O 1
ATOM 1518 N N . ALA A 1 207 ? 16.090 -14.097 1.010 1.00 89.44 207 ALA A N 1
ATOM 1519 C CA . ALA A 1 207 ? 15.727 -15.283 1.794 1.00 89.44 207 ALA A CA 1
ATOM 1520 C C . ALA A 1 207 ? 14.773 -15.023 2.982 1.00 89.44 207 ALA A C 1
ATOM 1522 O O . ALA A 1 207 ? 14.394 -15.954 3.682 1.00 89.44 207 ALA A O 1
ATOM 1523 N N . GLY A 1 208 ? 14.417 -13.768 3.270 1.00 87.19 208 GLY A N 1
ATOM 1524 C CA . GLY A 1 208 ? 13.541 -13.446 4.392 1.00 87.19 208 GLY A CA 1
ATOM 1525 C C . GLY A 1 208 ? 13.131 -11.972 4.454 1.00 87.19 208 GLY A C 1
ATOM 1526 O O . GLY A 1 208 ? 13.774 -11.120 3.831 1.00 87.19 208 GLY A O 1
ATOM 1527 N N . PRO A 1 209 ? 12.092 -11.650 5.245 1.00 84.00 209 PRO A N 1
ATOM 1528 C CA . PRO A 1 209 ? 11.413 -10.352 5.219 1.00 84.00 209 PRO A CA 1
ATOM 1529 C C . PRO A 1 209 ? 12.200 -9.195 5.841 1.00 84.00 209 PRO A C 1
ATOM 1531 O O . PRO A 1 209 ? 11.775 -8.051 5.756 1.00 84.00 209 PRO A O 1
ATOM 1534 N N . ALA A 1 210 ? 13.364 -9.453 6.442 1.00 80.75 210 ALA A N 1
ATOM 1535 C CA . ALA A 1 210 ? 14.184 -8.430 7.102 1.00 80.75 210 ALA A CA 1
ATOM 1536 C C . ALA A 1 210 ? 15.001 -7.554 6.134 1.00 80.75 210 ALA A C 1
ATOM 1538 O O . ALA A 1 210 ? 15.774 -6.693 6.560 1.00 80.75 210 ALA A O 1
ATOM 1539 N N . ARG A 1 211 ? 14.894 -7.793 4.825 1.00 83.19 211 ARG A N 1
ATOM 1540 C CA . ARG A 1 211 ? 15.648 -7.040 3.828 1.00 83.19 211 ARG A CA 1
ATOM 1541 C C . ARG A 1 211 ? 15.076 -5.635 3.662 1.00 83.19 211 ARG A C 1
ATOM 1543 O O . ARG A 1 211 ? 13.876 -5.461 3.501 1.00 83.19 211 ARG A O 1
ATOM 1550 N N . ALA A 1 212 ? 15.954 -4.635 3.637 1.00 90.75 212 ALA A N 1
ATOM 1551 C CA . ALA A 1 212 ? 15.558 -3.247 3.440 1.00 90.75 212 ALA A CA 1
ATOM 1552 C C . ALA A 1 212 ? 15.018 -2.995 2.021 1.00 90.75 212 ALA A C 1
ATOM 1554 O O . ALA A 1 212 ? 15.557 -3.510 1.037 1.00 90.75 212 ALA A O 1
ATOM 1555 N N . PHE A 1 213 ? 14.012 -2.123 1.908 1.00 94.81 213 PHE A N 1
ATOM 1556 C CA . PHE A 1 213 ? 13.473 -1.663 0.628 1.00 94.81 213 PHE A CA 1
ATOM 1557 C C . PHE A 1 213 ? 14.570 -1.071 -0.262 1.00 94.81 213 PHE A C 1
ATOM 1559 O O . PHE A 1 213 ? 14.703 -1.488 -1.407 1.00 94.81 213 PHE A O 1
ATOM 1566 N N . ALA A 1 214 ? 15.406 -0.177 0.276 1.00 94.75 214 ALA A N 1
ATOM 1567 C CA . ALA A 1 214 ? 16.536 0.428 -0.431 1.00 94.75 214 ALA A CA 1
ATOM 1568 C C . ALA A 1 214 ? 17.468 -0.595 -1.100 1.00 94.75 214 ALA A C 1
ATOM 1570 O O . ALA A 1 214 ? 17.899 -0.387 -2.238 1.00 94.75 214 ALA A O 1
ATOM 1571 N N . ASP A 1 215 ? 17.752 -1.712 -0.425 1.00 94.31 215 ASP A N 1
ATOM 1572 C CA . ASP A 1 215 ? 18.606 -2.768 -0.967 1.00 94.31 215 ASP A CA 1
ATOM 1573 C C . ASP A 1 215 ? 17.910 -3.498 -2.117 1.00 94.31 215 ASP A C 1
ATOM 1575 O O . ASP A 1 215 ? 18.538 -3.821 -3.124 1.00 94.31 215 ASP A O 1
ATOM 1579 N N . THR A 1 216 ? 16.616 -3.788 -1.967 1.00 96.25 216 THR A N 1
ATOM 1580 C CA . THR A 1 216 ? 15.793 -4.418 -3.012 1.00 96.25 216 THR A CA 1
ATOM 1581 C C . THR A 1 216 ? 15.664 -3.509 -4.226 1.00 96.25 216 THR A C 1
ATOM 1583 O O . THR A 1 216 ? 15.981 -3.938 -5.332 1.00 96.25 216 THR A O 1
ATOM 1586 N N . TRP A 1 217 ? 15.313 -2.241 -4.017 1.00 97.56 217 TRP A N 1
ATOM 1587 C CA . TRP A 1 217 ? 15.209 -1.227 -5.062 1.00 97.56 217 TRP A CA 1
ATOM 1588 C C . TRP A 1 217 ? 16.527 -1.042 -5.822 1.00 97.56 217 TRP A C 1
ATOM 1590 O O . TRP A 1 217 ? 16.549 -0.967 -7.047 1.00 97.56 217 TRP A O 1
ATOM 1600 N N . SER A 1 218 ? 17.657 -1.050 -5.111 1.00 96.62 218 SER A N 1
ATOM 1601 C CA . SER A 1 218 ? 18.972 -0.879 -5.736 1.00 96.62 218 SER A CA 1
ATOM 1602 C C . SER A 1 218 ? 19.417 -2.054 -6.607 1.00 96.62 218 SER A C 1
ATOM 1604 O O . SER A 1 218 ? 20.351 -1.891 -7.388 1.00 96.62 218 SER A O 1
ATOM 1606 N N . ARG A 1 219 ? 18.764 -3.216 -6.489 1.00 96.31 219 ARG A N 1
ATOM 1607 C CA . ARG A 1 219 ? 19.047 -4.425 -7.277 1.00 96.31 219 ARG A CA 1
ATOM 1608 C C . ARG A 1 219 ? 18.055 -4.667 -8.412 1.00 96.31 219 ARG A C 1
ATOM 1610 O O . ARG A 1 219 ? 18.109 -5.736 -9.015 1.00 96.31 219 ARG A O 1
ATOM 1617 N N . LEU A 1 220 ? 17.152 -3.726 -8.686 1.00 97.44 220 LEU A N 1
ATOM 1618 C CA . LEU A 1 220 ? 16.257 -3.840 -9.832 1.00 97.44 220 LEU A CA 1
ATOM 1619 C C . LEU A 1 220 ? 17.065 -4.035 -11.119 1.00 97.44 220 LEU A C 1
ATOM 1621 O O . LEU A 1 220 ? 18.015 -3.302 -11.389 1.00 97.44 220 LEU A O 1
ATOM 1625 N N . SER A 1 221 ? 16.670 -5.027 -11.913 1.00 96.56 221 SER A N 1
ATOM 1626 C CA . SER A 1 221 ? 17.324 -5.394 -13.177 1.00 96.56 221 SER A CA 1
ATOM 1627 C C . SER A 1 221 ? 17.212 -4.339 -14.281 1.00 96.56 221 SER A C 1
ATOM 1629 O O . SER A 1 221 ? 17.915 -4.431 -15.285 1.00 96.56 221 SER A O 1
ATOM 1631 N N . ALA A 1 222 ? 16.328 -3.357 -14.119 1.00 95.69 222 ALA A N 1
ATOM 1632 C CA . ALA A 1 222 ? 16.120 -2.259 -15.051 1.00 95.69 222 ALA A CA 1
ATOM 1633 C C . ALA A 1 222 ? 15.678 -0.998 -14.299 1.00 95.69 222 ALA A C 1
ATOM 1635 O O . ALA A 1 222 ? 15.325 -1.053 -13.121 1.00 95.69 222 ALA A O 1
ATOM 1636 N N . GLU A 1 223 ? 15.685 0.136 -14.993 1.00 94.19 223 GLU A N 1
ATOM 1637 C CA . GLU A 1 223 ? 15.229 1.420 -14.465 1.00 94.19 223 GLU A CA 1
ATOM 1638 C C . GLU A 1 223 ? 13.693 1.530 -14.553 1.00 94.19 223 GLU A C 1
ATOM 1640 O O . GLU A 1 223 ? 13.152 1.569 -15.662 1.00 94.19 223 GLU A O 1
ATOM 1645 N N . PRO A 1 224 ? 12.962 1.596 -13.422 1.00 93.88 224 PRO A N 1
ATOM 1646 C CA . PRO A 1 224 ? 11.501 1.646 -13.453 1.00 93.88 224 PRO A CA 1
ATOM 1647 C C . PRO A 1 224 ? 10.941 3.063 -13.634 1.00 93.88 224 PRO A C 1
ATOM 1649 O O . PRO A 1 224 ? 9.800 3.204 -14.044 1.00 93.88 224 PRO A O 1
ATOM 1652 N N . LEU A 1 225 ? 11.702 4.122 -13.343 1.00 95.75 225 LEU A N 1
ATOM 1653 C CA . LEU A 1 225 ? 11.234 5.519 -13.370 1.00 95.75 225 LEU A CA 1
ATOM 1654 C C . LEU A 1 225 ? 11.819 6.277 -14.556 1.00 95.75 225 LEU A C 1
ATOM 1656 O O . LEU A 1 225 ? 12.913 5.952 -14.990 1.00 95.75 225 LEU A O 1
ATOM 1660 N N . ASP A 1 226 ? 11.120 7.285 -15.080 1.00 94.62 226 ASP A N 1
ATOM 1661 C CA . ASP A 1 226 ? 11.634 8.145 -16.156 1.00 94.62 226 ASP A CA 1
ATOM 1662 C C . ASP A 1 226 ? 12.659 9.158 -15.632 1.00 94.62 226 ASP A C 1
ATOM 1664 O O . ASP A 1 226 ? 12.316 10.284 -15.261 1.00 94.62 226 ASP A O 1
ATOM 1668 N N . LEU A 1 227 ? 13.931 8.753 -15.558 1.00 93.88 227 LEU A N 1
ATOM 1669 C CA . LEU A 1 227 ? 14.983 9.568 -14.945 1.00 93.88 227 LEU A CA 1
ATOM 1670 C C . LEU A 1 227 ? 15.414 10.783 -15.783 1.00 93.88 227 LEU A C 1
ATOM 1672 O O . LEU A 1 227 ? 16.142 11.640 -15.269 1.00 93.88 227 LEU A O 1
ATOM 1676 N N . GLU A 1 228 ? 14.904 10.938 -17.008 1.00 93.69 228 GLU A N 1
ATOM 1677 C CA . GLU A 1 228 ? 14.996 12.200 -17.755 1.00 93.69 228 GLU A CA 1
ATOM 1678 C C . GLU A 1 228 ? 14.270 13.334 -17.011 1.00 93.69 228 GLU A C 1
ATOM 1680 O O . GLU A 1 228 ? 14.684 14.501 -17.020 1.00 93.69 228 GLU A O 1
ATOM 1685 N N . ARG A 1 229 ? 13.214 12.996 -16.261 1.00 92.69 229 ARG A N 1
ATOM 1686 C CA . ARG A 1 229 ? 12.488 13.949 -15.422 1.00 92.69 229 ARG A CA 1
ATOM 1687 C C . ARG A 1 229 ? 13.218 14.112 -14.101 1.00 92.69 229 ARG A C 1
ATOM 1689 O O . ARG A 1 229 ? 13.233 13.242 -13.233 1.00 92.69 229 ARG A O 1
ATOM 1696 N N . LYS A 1 230 ? 13.803 15.296 -13.910 1.00 93.69 230 LYS A N 1
ATOM 1697 C CA . LYS A 1 230 ? 14.713 15.560 -12.788 1.00 93.69 230 LYS A CA 1
ATOM 1698 C C . LYS A 1 230 ? 14.118 15.258 -11.402 1.00 93.69 230 LYS A C 1
ATOM 1700 O O . LYS A 1 230 ? 14.861 14.835 -10.523 1.00 93.69 230 LYS A O 1
ATOM 1705 N N . TRP A 1 231 ? 12.817 15.468 -11.195 1.00 93.88 231 TRP A N 1
ATOM 1706 C CA . TRP A 1 231 ? 12.162 15.182 -9.914 1.00 93.88 231 TRP A CA 1
ATOM 1707 C C . TRP A 1 231 ? 12.007 13.676 -9.647 1.00 93.88 231 TRP A C 1
ATOM 1709 O O . TRP A 1 231 ? 12.099 13.261 -8.495 1.00 93.88 231 TRP A O 1
ATOM 1719 N N . LEU A 1 232 ? 11.900 12.838 -10.685 1.00 95.62 232 LEU A N 1
ATOM 1720 C CA . LEU A 1 232 ? 11.917 11.379 -10.537 1.00 95.62 232 LEU A CA 1
ATOM 1721 C C . LEU A 1 232 ? 13.302 10.854 -10.144 1.00 95.62 232 LEU A C 1
ATOM 1723 O O . LEU A 1 232 ? 13.390 9.870 -9.415 1.00 95.62 232 LEU A O 1
ATOM 1727 N N . ARG A 1 233 ? 14.386 11.561 -10.494 1.00 96.06 233 ARG A N 1
ATOM 1728 C CA . ARG A 1 233 ? 15.724 11.272 -9.938 1.00 96.06 233 ARG A CA 1
ATOM 1729 C C . ARG A 1 233 ? 15.797 11.519 -8.435 1.00 96.06 233 ARG A C 1
ATOM 1731 O O . ARG A 1 233 ? 16.491 10.794 -7.730 1.00 96.06 233 ARG A O 1
ATOM 1738 N N . VAL A 1 234 ? 15.085 12.533 -7.935 1.00 94.81 234 VAL A N 1
ATOM 1739 C CA . VAL A 1 234 ? 14.986 12.785 -6.489 1.00 94.81 234 VAL A CA 1
ATOM 1740 C C . VAL A 1 234 ? 14.222 11.649 -5.816 1.00 94.81 234 VAL A C 1
ATOM 1742 O O . VAL A 1 234 ? 14.684 11.147 -4.794 1.00 94.81 234 VAL A O 1
ATOM 1745 N N . VAL A 1 235 ? 13.111 11.203 -6.415 1.00 96.25 235 VAL A N 1
ATOM 1746 C CA . VAL A 1 235 ? 12.348 10.046 -5.925 1.00 96.25 235 VAL A CA 1
ATOM 1747 C C . VAL A 1 235 ? 13.232 8.800 -5.873 1.00 96.25 235 VAL A C 1
ATOM 1749 O O . VAL A 1 235 ? 13.368 8.215 -4.801 1.00 96.25 235 VAL A O 1
ATOM 1752 N N . ASP A 1 236 ? 13.905 8.440 -6.971 1.00 97.31 236 ASP A N 1
ATOM 1753 C CA . ASP A 1 236 ? 14.810 7.282 -7.019 1.00 97.31 236 ASP A CA 1
ATOM 1754 C C . ASP A 1 236 ? 15.907 7.363 -5.943 1.00 97.31 236 ASP A C 1
ATOM 1756 O O . ASP A 1 236 ? 16.135 6.411 -5.194 1.00 97.31 236 ASP A O 1
ATOM 1760 N N . ALA A 1 237 ? 16.534 8.532 -5.783 1.00 95.88 237 ALA A N 1
ATOM 1761 C CA . ALA A 1 237 ? 17.568 8.742 -4.776 1.00 95.88 237 ALA A CA 1
ATOM 1762 C C . ALA A 1 237 ? 17.057 8.574 -3.333 1.00 95.88 237 ALA A C 1
ATOM 1764 O O . ALA A 1 237 ? 17.807 8.094 -2.478 1.00 95.88 237 ALA A O 1
ATOM 1765 N N . GLN A 1 238 ? 15.808 8.956 -3.042 1.00 95.88 238 GLN A N 1
ATOM 1766 C CA . GLN A 1 238 ? 15.198 8.724 -1.728 1.00 95.88 238 GLN A CA 1
ATOM 1767 C C . GLN A 1 238 ? 14.815 7.256 -1.529 1.00 95.88 238 GLN A C 1
ATOM 1769 O O . GLN A 1 238 ? 15.076 6.699 -0.462 1.00 95.88 238 GLN A O 1
ATOM 1774 N N . LEU A 1 239 ? 14.278 6.592 -2.554 1.00 96.56 239 LEU A N 1
ATOM 1775 C CA . LEU A 1 239 ? 13.939 5.166 -2.499 1.00 96.56 239 LEU A CA 1
ATOM 1776 C C . LEU A 1 239 ? 15.159 4.286 -2.188 1.00 96.56 239 LEU A C 1
ATOM 1778 O O . LEU A 1 239 ? 15.043 3.320 -1.438 1.00 96.56 239 LEU A O 1
ATOM 1782 N N . ARG A 1 240 ? 16.354 4.687 -2.634 1.00 95.75 240 ARG A N 1
ATOM 1783 C CA . ARG A 1 240 ? 17.639 4.047 -2.288 1.00 95.75 240 ARG A CA 1
ATOM 1784 C C . ARG A 1 240 ? 18.121 4.290 -0.850 1.00 95.75 240 ARG A C 1
ATOM 1786 O O . ARG A 1 240 ? 19.219 3.869 -0.498 1.00 95.75 240 ARG A O 1
ATOM 1793 N N . ARG A 1 241 ? 17.342 4.976 -0.009 1.00 93.88 241 ARG A N 1
ATOM 1794 C CA . ARG A 1 241 ? 17.677 5.270 1.401 1.00 93.88 241 ARG A CA 1
ATOM 1795 C C . ARG A 1 241 ? 16.641 4.742 2.386 1.00 93.88 241 ARG A C 1
ATOM 1797 O O . ARG A 1 241 ? 16.973 4.486 3.543 1.00 93.88 241 ARG A O 1
ATOM 1804 N N . VAL A 1 242 ? 15.392 4.589 1.953 1.00 92.50 242 VAL A N 1
ATOM 1805 C CA . VAL A 1 242 ? 14.301 4.147 2.825 1.00 92.50 242 VAL A CA 1
ATOM 1806 C C . VAL A 1 242 ? 14.396 2.641 3.067 1.00 92.50 242 VAL A C 1
ATOM 1808 O O . VAL A 1 242 ? 14.482 1.847 2.136 1.00 92.50 242 VAL A O 1
ATOM 1811 N N . ARG A 1 243 ? 14.368 2.232 4.339 1.00 92.62 243 ARG A N 1
ATOM 1812 C CA . ARG A 1 243 ? 14.411 0.810 4.719 1.00 92.62 243 ARG A CA 1
ATOM 1813 C C . ARG A 1 243 ? 13.040 0.142 4.712 1.00 92.62 243 ARG A C 1
ATOM 1815 O O . ARG A 1 243 ? 12.928 -0.980 4.238 1.00 92.62 243 ARG A O 1
ATOM 1822 N N . SER A 1 244 ? 12.025 0.818 5.243 1.00 94.38 244 SER A N 1
ATOM 1823 C CA . SER A 1 244 ? 10.669 0.277 5.369 1.00 94.38 244 SER A CA 1
ATOM 1824 C C . SER A 1 244 ? 9.953 0.259 4.021 1.00 94.38 244 SER A C 1
ATOM 1826 O O . SER A 1 244 ? 9.879 1.289 3.348 1.00 94.38 244 SER A O 1
ATOM 1828 N N . PHE A 1 245 ? 9.379 -0.890 3.657 1.00 97.25 245 PHE A N 1
ATOM 1829 C CA . PHE A 1 245 ? 8.585 -1.021 2.435 1.00 97.25 245 PHE A CA 1
ATOM 1830 C C . PHE A 1 245 ? 7.358 -0.104 2.458 1.00 97.25 245 PHE A C 1
ATOM 1832 O O . PHE A 1 245 ? 7.165 0.676 1.529 1.00 97.25 245 PHE A O 1
ATOM 1839 N N . SER A 1 246 ? 6.550 -0.134 3.525 1.00 97.38 246 SER A N 1
ATOM 1840 C CA . SER A 1 246 ? 5.335 0.691 3.589 1.00 97.38 246 SER A CA 1
ATOM 1841 C C . SER A 1 246 ? 5.632 2.193 3.576 1.00 97.38 246 SER A C 1
ATOM 1843 O O . SER A 1 246 ? 4.899 2.947 2.938 1.00 97.38 246 SER A O 1
ATOM 1845 N N . THR A 1 247 ? 6.725 2.636 4.208 1.00 96.56 247 THR A N 1
ATOM 1846 C CA . THR A 1 247 ? 7.171 4.037 4.135 1.00 96.56 247 THR A CA 1
ATOM 1847 C C . THR A 1 247 ? 7.628 4.416 2.729 1.00 96.56 247 THR A C 1
ATOM 1849 O O . THR A 1 247 ? 7.294 5.504 2.267 1.00 96.56 247 THR A O 1
ATOM 1852 N N . ALA A 1 248 ? 8.367 3.547 2.033 1.00 97.50 248 ALA A N 1
ATOM 1853 C CA . ALA A 1 248 ? 8.830 3.823 0.675 1.00 97.50 248 ALA A CA 1
ATOM 1854 C C . ALA A 1 248 ? 7.659 3.943 -0.311 1.00 97.50 248 ALA A C 1
ATOM 1856 O O . ALA A 1 248 ? 7.580 4.922 -1.050 1.00 97.50 248 ALA A O 1
ATOM 1857 N N . LEU A 1 249 ? 6.713 2.998 -0.274 1.00 98.19 249 LEU A N 1
ATOM 1858 C CA . LEU A 1 249 ? 5.525 3.021 -1.134 1.00 98.19 249 LEU A CA 1
ATOM 1859 C C . LEU A 1 249 ? 4.660 4.262 -0.862 1.00 98.19 249 LEU A C 1
ATOM 1861 O O . LEU A 1 249 ? 4.237 4.946 -1.793 1.00 98.19 249 LEU A O 1
ATOM 1865 N N . GLN A 1 250 ? 4.482 4.618 0.412 1.00 97.75 250 GLN A N 1
ATOM 1866 C CA . GLN A 1 250 ? 3.756 5.826 0.793 1.00 97.75 250 GLN A CA 1
ATOM 1867 C C . GLN A 1 250 ? 4.471 7.112 0.381 1.00 97.75 250 GLN A C 1
ATOM 1869 O O . GLN A 1 250 ? 3.812 8.075 0.001 1.00 97.75 250 GLN A O 1
ATOM 1874 N N . TYR A 1 251 ? 5.802 7.145 0.440 1.00 97.50 251 TYR A N 1
ATOM 1875 C CA . TYR A 1 251 ? 6.579 8.277 -0.052 1.00 97.50 251 TYR A CA 1
ATOM 1876 C C . TYR A 1 251 ? 6.359 8.489 -1.555 1.00 97.50 251 TYR A C 1
ATOM 1878 O O . TYR A 1 251 ? 6.176 9.630 -1.977 1.00 97.50 251 TYR A O 1
ATOM 1886 N N . VAL A 1 252 ? 6.310 7.414 -2.355 1.00 97.69 252 VAL A N 1
ATOM 1887 C CA . VAL A 1 252 ? 5.987 7.536 -3.785 1.00 97.69 252 VAL A CA 1
ATOM 1888 C C . VAL A 1 252 ? 4.589 8.116 -3.976 1.00 97.69 252 VAL A C 1
ATOM 1890 O O . VAL A 1 252 ? 4.448 9.075 -4.725 1.00 97.69 252 VAL A O 1
ATOM 1893 N N . GLU A 1 253 ? 3.568 7.602 -3.286 1.00 96.56 253 GLU A N 1
ATOM 1894 C CA . GLU A 1 253 ? 2.209 8.156 -3.389 1.00 96.56 253 GLU A CA 1
ATOM 1895 C C . GLU A 1 253 ? 2.158 9.638 -2.981 1.00 96.56 253 GLU A C 1
ATOM 1897 O O . GLU A 1 253 ? 1.580 10.455 -3.698 1.00 96.56 253 GLU A O 1
ATOM 1902 N N . ASP A 1 254 ? 2.807 10.008 -1.872 1.00 95.56 254 ASP A N 1
ATOM 1903 C CA . ASP A 1 254 ? 2.872 11.392 -1.392 1.00 95.56 254 ASP A CA 1
ATOM 1904 C C . ASP A 1 254 ? 3.505 12.327 -2.439 1.00 95.56 254 ASP A C 1
ATOM 1906 O O . ASP A 1 254 ? 3.027 13.444 -2.650 1.00 95.56 254 ASP A O 1
ATOM 1910 N N . VAL A 1 255 ? 4.577 11.884 -3.107 1.00 93.75 255 VAL A N 1
ATOM 1911 C CA . VAL A 1 255 ? 5.301 12.695 -4.096 1.00 93.75 255 VAL A CA 1
ATOM 1912 C C . VAL A 1 255 ? 4.648 12.686 -5.472 1.00 93.75 255 VAL A C 1
ATOM 1914 O O . VAL A 1 255 ? 4.777 13.672 -6.194 1.00 93.75 255 VAL A O 1
ATOM 1917 N N . VAL A 1 256 ? 3.971 11.612 -5.866 1.00 92.06 256 VAL A N 1
ATOM 1918 C CA . VAL A 1 256 ? 3.416 11.478 -7.218 1.00 92.06 256 VAL A CA 1
ATOM 1919 C C . VAL A 1 256 ? 1.975 11.979 -7.276 1.00 92.06 256 VAL A C 1
ATOM 1921 O O . VAL A 1 256 ? 1.665 12.813 -8.119 1.00 92.06 256 VAL A O 1
ATOM 1924 N N . GLU A 1 257 ? 1.126 11.547 -6.345 1.00 88.06 257 GLU A N 1
ATOM 1925 C CA . GLU A 1 257 ? -0.330 11.723 -6.443 1.00 88.06 257 GLU A CA 1
ATOM 1926 C C . GLU A 1 257 ? -0.877 12.834 -5.545 1.00 88.06 257 GLU A C 1
ATOM 1928 O O . GLU A 1 257 ? -1.964 13.353 -5.783 1.00 88.06 257 GLU A O 1
ATOM 1933 N N . ARG A 1 258 ? -0.142 13.224 -4.499 1.00 81.75 258 ARG A N 1
ATOM 1934 C CA . ARG A 1 258 ? -0.651 14.164 -3.490 1.00 81.75 258 ARG A CA 1
ATOM 1935 C C . ARG A 1 258 ? -0.057 15.558 -3.635 1.00 81.75 258 ARG A C 1
ATOM 1937 O O . ARG A 1 258 ? 1.068 15.742 -4.107 1.00 81.75 258 ARG A O 1
ATOM 1944 N N . ASP A 1 259 ? -0.7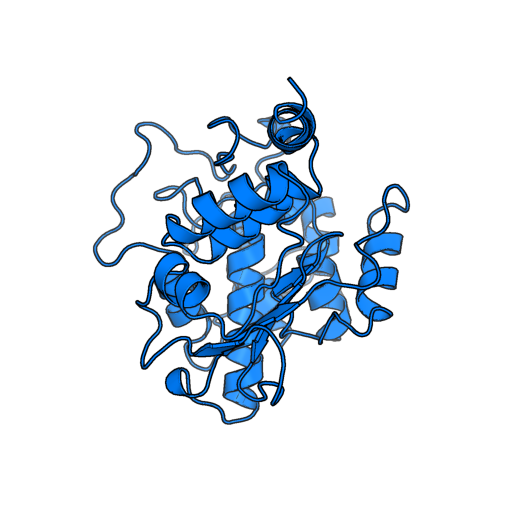87 16.562 -3.161 1.00 78.19 259 ASP A N 1
ATOM 1945 C CA . ASP A 1 259 ? -0.345 17.963 -3.184 1.00 78.19 259 ASP A CA 1
ATOM 1946 C C . ASP A 1 259 ? 0.899 18.213 -2.331 1.00 78.19 259 ASP A C 1
ATOM 1948 O O . ASP A 1 259 ? 1.726 19.056 -2.677 1.00 78.19 259 ASP A O 1
ATOM 1952 N N . VAL A 1 260 ? 1.106 17.422 -1.273 1.00 78.06 260 VAL A N 1
ATOM 1953 C CA . VAL A 1 260 ? 2.324 17.488 -0.444 1.00 78.06 260 VAL A CA 1
ATOM 1954 C C . VAL A 1 260 ? 3.604 17.276 -1.265 1.00 78.06 260 VAL A C 1
ATOM 1956 O O . VAL A 1 260 ? 4.658 17.800 -0.915 1.00 78.06 260 VAL A O 1
ATOM 1959 N N . GLY A 1 261 ? 3.510 16.566 -2.394 1.00 72.38 261 GLY A N 1
ATOM 1960 C CA . GLY A 1 261 ? 4.590 16.355 -3.352 1.00 72.38 261 GLY A CA 1
ATOM 1961 C C . GLY A 1 261 ? 4.829 17.501 -4.336 1.00 72.38 261 GLY A C 1
ATOM 1962 O O . GLY A 1 261 ? 5.837 17.482 -5.044 1.00 72.38 261 GLY A O 1
ATOM 1963 N N . ALA A 1 262 ? 3.956 18.513 -4.401 1.00 82.69 262 ALA A N 1
ATOM 1964 C CA . ALA A 1 262 ? 4.021 19.564 -5.419 1.00 82.69 262 ALA A CA 1
ATOM 1965 C C . ALA A 1 262 ? 5.349 20.334 -5.393 1.00 82.69 262 ALA A C 1
ATOM 1967 O O . ALA A 1 262 ? 5.894 20.659 -6.447 1.00 82.69 262 ALA A O 1
ATOM 1968 N N . ALA A 1 263 ? 5.918 20.558 -4.204 1.00 79.88 263 ALA A N 1
ATOM 1969 C CA . ALA A 1 263 ? 7.227 21.191 -4.056 1.00 79.88 263 ALA A CA 1
ATOM 1970 C C . ALA A 1 263 ? 8.365 20.335 -4.637 1.00 79.88 263 ALA A C 1
ATOM 1972 O O . ALA A 1 263 ? 9.274 20.875 -5.259 1.00 79.88 263 ALA A O 1
ATOM 1973 N N . VAL A 1 264 ? 8.306 19.007 -4.493 1.00 79.25 264 VAL A N 1
ATOM 1974 C CA . VAL A 1 264 ? 9.295 18.091 -5.087 1.00 79.25 264 VAL A CA 1
ATOM 1975 C C . VAL A 1 264 ? 9.145 18.060 -6.608 1.00 79.25 264 VAL A C 1
ATOM 1977 O O . VAL A 1 264 ? 10.145 18.129 -7.321 1.00 79.25 264 VAL A O 1
ATOM 1980 N N . ARG A 1 265 ? 7.904 18.033 -7.115 1.00 84.81 265 ARG A N 1
ATOM 1981 C CA . ARG A 1 265 ? 7.609 18.051 -8.558 1.00 84.81 265 ARG A CA 1
ATOM 1982 C C . ARG A 1 265 ? 8.013 19.376 -9.222 1.00 84.81 265 ARG A C 1
ATOM 1984 O O . ARG A 1 265 ? 8.586 19.365 -10.308 1.00 84.81 265 ARG A O 1
ATOM 1991 N N . GLY A 1 266 ? 7.750 20.511 -8.568 1.00 74.50 266 GLY A N 1
ATOM 1992 C CA . GLY A 1 266 ? 8.029 21.857 -9.087 1.00 74.50 266 GLY A CA 1
ATOM 1993 C C . GLY A 1 266 ? 9.435 22.394 -8.787 1.00 74.50 266 GLY A C 1
ATOM 1994 O O . GLY A 1 266 ? 9.958 23.217 -9.536 1.00 74.50 266 GLY A O 1
ATOM 1995 N N . GLY A 1 267 ? 10.075 21.922 -7.715 1.00 60.38 267 GLY A N 1
ATOM 1996 C CA . GLY A 1 267 ? 11.338 22.457 -7.193 1.00 60.38 267 GLY A CA 1
ATOM 1997 C C . GLY A 1 267 ? 12.577 22.165 -8.038 1.00 60.38 267 GLY A C 1
ATOM 1998 O O . GLY A 1 267 ? 13.632 22.729 -7.772 1.00 60.38 267 GLY A O 1
ATOM 1999 N N . VAL A 1 268 ? 12.471 21.329 -9.075 1.00 54.31 268 VAL A N 1
ATOM 2000 C CA . VAL A 1 268 ? 13.609 20.965 -9.943 1.00 54.31 268 VAL A CA 1
ATOM 2001 C C . VAL A 1 268 ? 13.644 21.768 -11.258 1.00 54.31 268 VAL A C 1
ATOM 2003 O O . VAL A 1 268 ? 14.416 21.464 -12.172 1.00 54.31 268 VAL A O 1
ATOM 2006 N N . GLY A 1 269 ? 12.805 22.808 -11.342 1.00 46.12 269 GLY A N 1
ATOM 2007 C CA . GLY A 1 269 ? 12.696 23.750 -12.460 1.00 46.12 269 GLY A CA 1
ATOM 2008 C C . GLY A 1 269 ? 13.338 25.128 -12.238 1.00 46.12 269 GLY A C 1
ATOM 2009 O O . GLY A 1 269 ? 13.051 26.031 -13.019 1.00 46.12 269 GLY A O 1
ATOM 2010 N N . ARG A 1 270 ? 14.170 25.318 -11.207 1.00 36.47 270 ARG A N 1
ATOM 2011 C CA . ARG A 1 270 ? 15.000 26.526 -11.040 1.00 36.47 270 ARG A CA 1
ATOM 2012 C C . ARG A 1 270 ? 16.480 26.192 -11.121 1.00 36.47 270 ARG A C 1
ATOM 2014 O O . ARG A 1 270 ? 16.860 25.119 -10.603 1.00 36.47 270 ARG A O 1
#

Organism: NCBI:txid2739057

pLDDT: mean 91.51, std 9.29, range [36.47, 98.81]

InterPro domains:
  IPR058481 Domain of unknown function DUF8168 [PF26506] (1-258)

Radius of gyration: 17.29 Å; chains: 1; bounding box: 41×49×42 Å

Foldseek 3Di:
DLQLLFQQLQLLVVHDLVGRDCDAPNDGGNDDQPPCLLVLLCLLADAPDDQAQPDPPQPFQFAAAPLPRDGPDDPVPPSPDSVLSCQLSVPPDPDQQLNLLSLQQRPSQLGGAPDSSHRLFG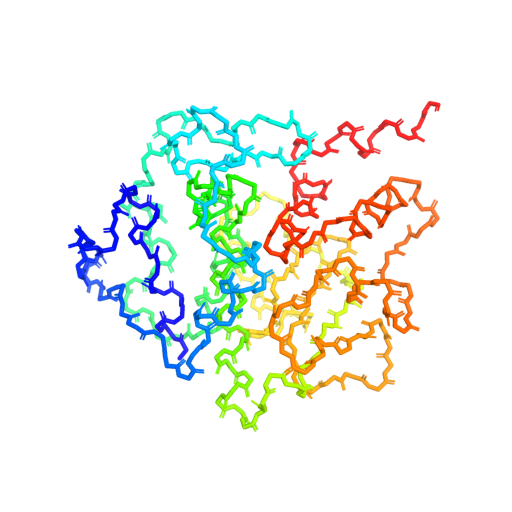SSLSSLSSLQSSVQVVVVDDLQLKKKFKAQFPAFQDPPPPSVSSSVCLSVGPLNDRSFFRHTGNFMIIGIHSPDDPDHFMFGCHPGSNFFQLVRLVPTPDDRGDVVQVLVVVLSVVSNPGGRPRSNRSNCCCLGPHPSNVCSNPVVPD

Sequence (270 aa):
MVAAFRHDVHKLRGKRHASADREVCGVRVNQSVPCGADGDAAVLSRPSGEPEQTVANHVSPARLSLVTGATVADPGEVPASVEDVRGLVRPGCSDPARLHAEWLTSDVAARFNESVYVPYTSLKYHTLLVAALLDNYRAGHAFEDLCLVAERPARGPPTGDGDDGRVAAALDAEVVVPCRTVLWTSELAVRVTGDAPSTGAVASLGAGPARAFADTWSRLSAEPLDLERKWLRVVDAQLRRVRSFSTALQYVEDVVERDVGAAVRGGVGR

Secondary structure (DSSP, 8-state):
-GGGGTTTHHHHTT--GGG--SEETTEE-SPPPGGGHHHHHHHHHS-SSS---SSTT---SBPBPTTTSSBSS-GGGSSPPHHHHHHHH-TT---HHHHHHHHHT-HHHHTB-S-TTSTTS-HHHHHHHHHHHHHHHHTT--GGG-EEEEE--SS-PPSSSHHHHHHHHHHH-TT--TTTEEEE-SS-EEEEESS--SSSEEEE--SSTT--HHHHHHT-SS--S-TTSHHHHHHHHHHTT---HHHHHHHHHHHHTSGGGHHHHHTT--